Protein AF-A0AA35R1M0-F1 (afdb_monomer)

Sequence (271 aa):
MRGHLAIAHTRYSTTGSNRRQNAQPLLAYGPRGAIALGHNGNVINALPLREYCREQYNSVFTGTSDSEVIAELFAKTPGDNWFEVSDQVMSMLSGAYSLIMMTKHELIAVRDPLGVRPLCLGRLDGGWVFASESAALDNLGAEFERELEPGEVIVVNREGIENWVWPKASVSHKMCIFEQIYFARPDSILDGSLAYENRMRMGAIAYKENPVEADLVIGIPDSSTPHAAGYAAAANIPYSEGLVKNRYVGRTFIQPDQYMRELASGLSSMR

Secondary structure (DSSP, 8-state):
---S----------SS-S-GGG-SSEEEEETTEEEEEEEEEEETTHHHHHHHHHHHH-----S--HHHHHHHHHHHS--SSHHHHHHHHHHH--EEEEEEEE-SS-EEEEE-TT--S--EEEEETTEEEEESSHHHHHHHTPEEEEEPPTTEEEEE-SS-EEEEE-TT--SS----HHIIIIIS-TT-EETTEEHHHHHHHHHHHHHHHS----S-EE--TTTTHHHHHHHHHHHT--EE------TT---GGG-SSHHHHHHHH------

InterPro domains:
  IPR017932 Glutamine amidotransferase type 2 domain [PS51278] (1-159)
  IPR029055 Nucleophile aminohydrolases, N-terminal [G3DSA:3.60.20.10] (1-224)
  IPR029055 Nucleophile aminohydrolases, N-terminal [SSF56235] (2-192)
  IPR029057 Phosphoribosyltransferase-like [SSF53271] (176-265)

pLDDT: mean 90.26, std 14.14, range [34.72, 98.81]

Solvent-accessible surface area (backbone atoms only — not comparable to full-atom values): 15577 Å² total; per-residue (Å²): 140,90,76,97,75,88,86,78,53,86,87,76,86,82,70,53,74,98,47,76,80,68,54,49,54,42,78,28,69,31,91,89,42,58,35,38,35,27,74,49,70,52,50,77,50,32,68,66,49,42,53,48,38,32,73,77,65,67,52,84,81,89,65,73,44,45,63,59,42,52,35,47,44,70,26,54,53,74,66,94,49,73,64,53,28,44,54,57,49,57,75,70,62,45,68,34,29,22,37,43,35,33,48,96,69,38,42,37,39,40,32,24,38,40,26,31,40,60,41,28,40,26,40,44,98,92,43,82,44,75,36,64,40,47,46,60,32,56,76,72,70,23,48,79,73,47,71,62,52,36,18,23,37,37,44,36,45,92,92,46,77,50,76,49,63,45,92,84,30,44,91,64,73,48,56,47,62,57,42,52,70,58,72,47,60,51,80,16,58,52,94,94,35,48,24,36,58,53,27,18,51,52,17,26,47,51,31,75,79,55,72,76,94,63,86,65,34,60,28,60,61,76,73,36,39,43,23,30,51,19,21,14,65,65,64,75,30,54,67,48,85,78,50,82,70,73,86,83,65,70,81,60,90,77,49,95,45,70,69,59,39,53,61,72,67,51,82,79,72,86,126

Mean predicted aligned error: 6.6 Å

Organism: Geodia barretti (NCBI:txid519541)

Nearest PDB structures (foldseek):
  6lbp-assembly1_A  TM=9.223E-01  e=5.012E-27  Arabidopsis thaliana
  1ao0-assembly1_A  TM=9.041E-01  e=6.736E-27  Bacillus subtilis
  1gph-assembly1_1  TM=8.999E-01  e=1.081E-26  Bacillus subtilis
  1ecb-assembly2_D  TM=8.967E-01  e=1.386E-22  Escherichia coli
  1ecb-assembly1_A  TM=8.647E-01  e=1.466E-23  Escherichia coli

Radius of gyration: 21.93 Å; Cα contacts (8 Å, |Δi|>4): 487; chains: 1; bounding box: 59×40×62 Å

Structure (mmCIF, N/CA/C/O backbone):
data_AF-A0AA35R1M0-F1
#
_entry.id   AF-A0AA35R1M0-F1
#
loop_
_atom_site.group_PDB
_atom_site.id
_atom_site.type_symbol
_atom_site.label_atom_id
_atom_site.label_alt_id
_atom_site.label_comp_id
_atom_site.label_asym_id
_atom_site.label_entity_id
_atom_site.label_seq_id
_atom_site.pdbx_PDB_ins_code
_atom_site.Cartn_x
_atom_site.Cartn_y
_atom_site.Cartn_z
_atom_site.occupancy
_atom_site.B_iso_or_equiv
_atom_site.auth_seq_id
_atom_site.auth_comp_id
_atom_site.auth_asym_id
_atom_site.auth_atom_id
_atom_site.pdbx_PDB_model_num
ATOM 1 N N . MET A 1 1 ? -10.115 -21.630 10.013 1.00 48.00 1 MET A N 1
ATOM 2 C CA . MET A 1 1 ? -10.760 -20.422 10.579 1.00 48.00 1 MET A CA 1
ATOM 3 C C . MET A 1 1 ? -12.241 -20.473 10.228 1.00 48.00 1 MET A C 1
ATOM 5 O O . MET A 1 1 ? -12.551 -20.938 9.141 1.00 48.00 1 MET A O 1
ATOM 9 N N . ARG A 1 2 ? -13.147 -20.075 11.128 1.00 76.00 2 ARG A N 1
ATOM 10 C CA . ARG A 1 2 ? -14.575 -19.884 10.820 1.00 76.00 2 ARG A CA 1
ATOM 11 C C . ARG A 1 2 ? -14.899 -18.416 11.087 1.00 76.00 2 ARG A C 1
ATOM 13 O O . ARG A 1 2 ? -14.597 -17.940 12.176 1.00 76.00 2 ARG A O 1
ATOM 20 N N . GLY A 1 3 ? -15.453 -17.713 10.107 1.00 84.00 3 GLY A N 1
ATOM 21 C CA . GLY A 1 3 ? -15.775 -16.289 10.199 1.00 84.00 3 GLY A CA 1
ATOM 22 C C . GLY A 1 3 ? -16.074 -15.702 8.821 1.00 84.00 3 GLY A C 1
ATOM 23 O O . GLY A 1 3 ? -15.686 -16.290 7.816 1.00 84.00 3 GLY A O 1
ATOM 24 N N . HIS A 1 4 ? -16.769 -14.565 8.793 1.00 88.94 4 HIS A N 1
ATOM 25 C CA . HIS A 1 4 ? -17.116 -13.827 7.566 1.00 88.94 4 HIS A CA 1
ATOM 26 C C . HIS A 1 4 ? -16.221 -12.594 7.340 1.00 88.94 4 HIS A C 1
ATOM 28 O O . HIS A 1 4 ? -16.432 -11.846 6.397 1.00 88.94 4 HIS A O 1
ATOM 34 N N . LEU A 1 5 ? -15.246 -12.373 8.229 1.00 94.19 5 LEU A N 1
ATOM 35 C CA . LEU A 1 5 ? -14.303 -11.256 8.225 1.00 94.19 5 LEU A CA 1
ATOM 36 C C . LEU A 1 5 ? -12.909 -11.812 8.515 1.00 94.19 5 LEU A C 1
ATOM 38 O O . LEU A 1 5 ? -12.747 -12.634 9.424 1.00 94.19 5 LEU A O 1
ATOM 42 N N . ALA A 1 6 ? -11.915 -11.371 7.754 1.00 95.38 6 ALA A N 1
ATOM 43 C CA . ALA A 1 6 ? -10.520 -11.712 7.978 1.00 95.38 6 ALA A CA 1
ATOM 44 C C . ALA A 1 6 ? -9.615 -10.612 7.422 1.00 95.38 6 ALA A C 1
ATOM 46 O O . ALA A 1 6 ? -9.924 -10.005 6.400 1.00 95.38 6 ALA A O 1
ATOM 47 N N . ILE A 1 7 ? -8.476 -10.407 8.079 1.00 97.12 7 ILE A N 1
ATOM 48 C CA . ILE A 1 7 ? -7.388 -9.569 7.578 1.00 97.12 7 ILE A CA 1
ATOM 49 C C . ILE A 1 7 ? -6.081 -10.350 7.703 1.00 97.12 7 ILE A C 1
ATOM 51 O O . ILE A 1 7 ? -5.921 -11.185 8.598 1.00 97.12 7 ILE A O 1
ATOM 55 N N . ALA A 1 8 ? -5.140 -10.086 6.807 1.00 95.75 8 ALA A N 1
ATOM 56 C CA . ALA A 1 8 ? -3.831 -10.719 6.797 1.00 95.75 8 ALA A CA 1
ATOM 57 C C . ALA A 1 8 ? -2.765 -9.693 6.414 1.00 95.75 8 ALA A C 1
ATOM 59 O O . ALA A 1 8 ? -3.059 -8.685 5.776 1.00 95.75 8 ALA A O 1
ATOM 60 N N . HIS A 1 9 ? -1.521 -9.953 6.807 1.00 95.94 9 HIS A N 1
ATOM 61 C CA . HIS A 1 9 ? -0.411 -9.064 6.503 1.00 95.94 9 HIS A CA 1
ATOM 62 C C . HIS A 1 9 ? 0.870 -9.853 6.226 1.00 95.94 9 HIS A C 1
ATOM 64 O O . HIS A 1 9 ? 1.267 -10.729 6.996 1.00 95.94 9 HIS A O 1
ATOM 70 N N . THR A 1 10 ? 1.564 -9.493 5.150 1.00 92.38 10 THR A N 1
ATOM 71 C CA . THR A 1 10 ? 2.896 -10.003 4.812 1.00 92.38 10 THR A CA 1
ATOM 72 C C . THR A 1 10 ? 3.944 -8.937 5.111 1.00 92.38 10 THR A C 1
ATOM 74 O O . THR A 1 10 ? 3.946 -7.872 4.501 1.00 92.38 10 THR A O 1
ATOM 77 N N . ARG A 1 11 ? 4.856 -9.207 6.054 1.00 85.50 11 ARG A N 1
ATOM 78 C CA . ARG A 1 11 ? 5.832 -8.209 6.517 1.00 85.50 11 ARG A CA 1
ATOM 79 C C . ARG A 1 11 ? 7.141 -8.259 5.732 1.00 85.50 11 ARG A C 1
ATOM 81 O O . ARG A 1 11 ? 7.849 -9.264 5.765 1.00 85.50 11 ARG A O 1
ATOM 88 N N . TYR A 1 12 ? 7.526 -7.117 5.168 1.00 80.12 12 TYR A N 1
ATOM 89 C CA . TYR A 1 12 ? 8.919 -6.808 4.853 1.00 80.12 12 TYR A CA 1
ATOM 90 C C . TYR A 1 12 ? 9.546 -6.080 6.052 1.00 80.12 12 TYR A C 1
ATOM 92 O O . TYR A 1 12 ? 8.971 -5.128 6.573 1.00 80.12 12 TYR A O 1
ATOM 100 N N . SER A 1 13 ? 10.695 -6.543 6.550 1.00 68.50 13 SER A N 1
ATOM 101 C CA . SER A 1 13 ? 11.334 -5.929 7.724 1.00 68.50 13 SER A CA 1
ATOM 102 C C . SER A 1 13 ? 12.052 -4.641 7.311 1.00 68.50 13 SER A C 1
ATOM 104 O O . SER A 1 13 ? 13.219 -4.691 6.940 1.00 68.50 13 SER A O 1
ATOM 106 N N . THR A 1 14 ? 11.350 -3.508 7.344 1.00 60.78 14 THR A N 1
ATOM 107 C CA . THR A 1 14 ? 11.894 -2.166 7.067 1.00 60.78 14 THR A CA 1
ATOM 108 C C . THR A 1 14 ? 12.449 -1.525 8.341 1.00 60.78 14 THR A C 1
ATOM 110 O O . THR A 1 14 ? 13.650 -1.293 8.450 1.00 60.78 14 THR A O 1
ATOM 113 N N . THR A 1 15 ? 11.578 -1.337 9.337 1.00 53.16 15 THR A N 1
ATOM 114 C CA . THR A 1 15 ? 11.844 -0.634 10.599 1.00 53.16 15 THR A CA 1
ATOM 115 C C . THR A 1 15 ? 11.480 -1.525 11.795 1.00 53.16 15 THR A C 1
ATOM 117 O O . THR A 1 15 ? 10.525 -2.310 11.759 1.00 53.16 15 THR A O 1
ATOM 120 N N . GLY A 1 16 ? 12.261 -1.421 12.874 1.00 53.72 16 GLY A N 1
ATOM 121 C CA . GLY A 1 16 ? 12.133 -2.270 14.058 1.00 53.72 16 GLY A CA 1
ATOM 122 C C . GLY A 1 16 ? 12.802 -3.638 13.899 1.00 53.72 16 GLY A C 1
ATOM 123 O O . GLY A 1 16 ? 13.081 -4.118 12.801 1.00 53.72 16 GLY A O 1
ATOM 124 N N . SER A 1 17 ? 13.087 -4.286 15.027 1.00 55.59 17 S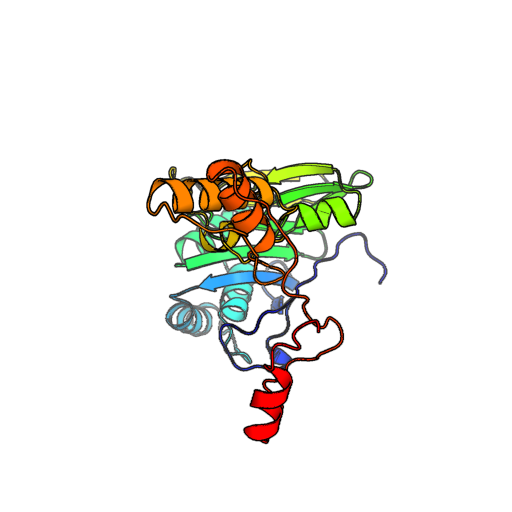ER A N 1
ATOM 125 C CA . SER A 1 17 ? 13.789 -5.574 15.031 1.00 55.59 17 SER A CA 1
ATOM 126 C C . SER A 1 17 ? 13.018 -6.669 14.267 1.00 55.59 17 SER A C 1
ATOM 128 O O . SER A 1 17 ? 11.781 -6.679 14.207 1.00 55.59 17 SER A O 1
ATOM 130 N N . ASN A 1 18 ? 13.737 -7.623 13.669 1.00 63.81 18 ASN A N 1
ATOM 131 C CA . ASN A 1 18 ? 13.133 -8.793 13.024 1.00 63.81 18 ASN A CA 1
ATOM 132 C C . ASN A 1 18 ? 12.673 -9.814 14.080 1.00 63.81 18 ASN A C 1
ATOM 134 O O . ASN A 1 18 ? 13.238 -10.897 14.219 1.00 63.81 18 ASN A O 1
ATOM 138 N N . ARG A 1 19 ? 11.688 -9.426 14.893 1.00 69.38 19 ARG A N 1
ATOM 139 C CA . ARG A 1 19 ? 11.122 -10.255 15.955 1.00 69.38 19 ARG A CA 1
ATOM 140 C C . ARG A 1 19 ? 9.668 -10.594 15.663 1.00 69.38 19 ARG A C 1
ATOM 142 O O . ARG A 1 19 ? 8.951 -9.802 15.053 1.00 69.38 19 ARG A O 1
ATOM 149 N N . ARG A 1 20 ? 9.223 -11.749 16.167 1.00 71.38 20 ARG A N 1
ATOM 150 C CA . ARG A 1 20 ? 7.829 -12.212 16.051 1.00 71.38 20 ARG A CA 1
ATOM 151 C C . ARG A 1 20 ? 6.822 -11.218 16.630 1.00 71.38 20 ARG A C 1
ATOM 153 O O . ARG A 1 20 ? 5.722 -11.145 16.108 1.00 71.38 20 ARG A O 1
ATOM 160 N N . GLN A 1 21 ? 7.201 -10.434 17.645 1.00 73.12 21 GLN A N 1
ATOM 161 C CA . GLN A 1 21 ? 6.308 -9.426 18.232 1.00 73.12 21 GLN A CA 1
ATOM 162 C C . GLN A 1 21 ? 5.917 -8.310 17.251 1.00 73.12 21 GLN A C 1
ATOM 164 O O . GLN A 1 21 ? 4.910 -7.653 17.459 1.00 73.12 21 GLN A O 1
ATOM 169 N N . ASN A 1 22 ? 6.685 -8.113 16.175 1.00 76.56 22 ASN A N 1
ATOM 170 C CA . ASN A 1 22 ? 6.382 -7.119 15.144 1.00 76.56 22 ASN A CA 1
ATOM 171 C C . ASN A 1 22 ? 5.598 -7.724 13.962 1.00 76.56 22 ASN A C 1
ATOM 173 O O . ASN A 1 22 ? 5.445 -7.070 12.930 1.00 76.56 22 ASN A O 1
ATOM 177 N N . ALA A 1 23 ? 5.173 -8.990 14.054 1.00 86.50 23 ALA A N 1
ATOM 178 C CA . ALA A 1 23 ? 4.290 -9.588 13.062 1.00 86.50 23 ALA A CA 1
ATOM 179 C C . ALA A 1 23 ? 2.881 -9.002 13.210 1.00 86.50 23 ALA A C 1
ATOM 181 O O . ALA A 1 23 ? 2.357 -8.893 14.313 1.00 86.50 23 ALA A O 1
ATOM 182 N N . GLN A 1 24 ? 2.295 -8.635 12.078 1.00 92.56 24 GLN A N 1
ATOM 183 C CA . GLN A 1 24 ? 0.946 -8.094 11.975 1.00 92.56 24 GLN A CA 1
ATOM 184 C C . GLN A 1 24 ? 0.002 -9.170 11.410 1.00 92.56 24 GLN A C 1
ATOM 186 O O . GLN A 1 24 ? 0.490 -10.082 10.730 1.00 92.56 24 GLN A O 1
ATOM 191 N N . PRO A 1 25 ? -1.322 -9.080 11.636 1.00 95.44 25 PRO A N 1
ATOM 192 C CA . PRO A 1 25 ? -2.048 -7.962 12.254 1.00 95.44 25 PRO A CA 1
ATOM 193 C C . PRO A 1 25 ? -1.776 -7.766 13.752 1.00 95.44 25 PRO A C 1
ATOM 195 O O . PRO A 1 25 ? -1.635 -8.740 14.488 1.00 95.44 25 PRO A O 1
ATOM 198 N N . LEU A 1 26 ? -1.707 -6.512 14.200 1.00 93.81 26 LEU A N 1
ATOM 199 C CA . LEU A 1 26 ? -1.591 -6.162 15.619 1.00 93.81 26 LEU A CA 1
ATOM 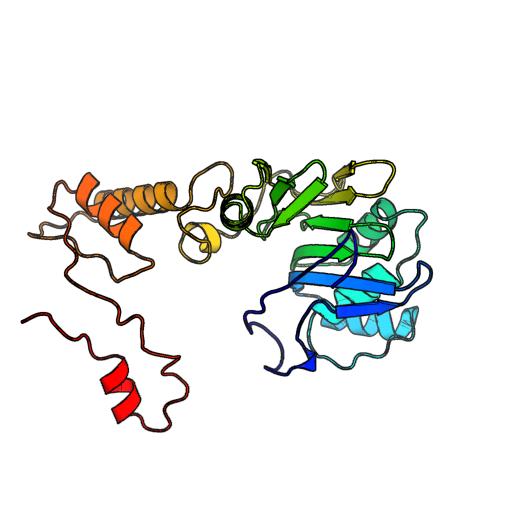200 C C . LEU A 1 26 ? -2.974 -6.059 16.250 1.00 93.81 26 LEU A C 1
ATOM 202 O O . LEU A 1 26 ? -3.892 -5.532 15.629 1.00 93.81 26 LEU A O 1
ATOM 206 N N . LEU A 1 27 ? -3.109 -6.540 17.484 1.00 94.25 27 LEU A N 1
ATOM 207 C CA . LEU A 1 27 ? -4.323 -6.374 18.277 1.00 94.25 27 LEU A CA 1
ATOM 208 C C . LEU A 1 27 ? -4.169 -5.190 19.227 1.00 94.25 27 LEU A C 1
ATOM 210 O O . LEU A 1 27 ? -3.188 -5.126 19.966 1.00 94.25 27 LEU A O 1
ATOM 214 N N . ALA A 1 28 ? -5.164 -4.310 19.242 1.00 94.88 28 ALA A N 1
ATOM 215 C CA . ALA A 1 28 ? -5.286 -3.219 20.201 1.00 94.88 28 ALA A CA 1
ATOM 216 C C . ALA A 1 28 ? -6.709 -3.176 20.772 1.00 94.88 28 ALA A C 1
ATOM 218 O O . ALA A 1 28 ? -7.657 -3.676 20.161 1.00 94.88 28 ALA A O 1
ATOM 219 N N . TYR A 1 29 ? -6.853 -2.603 21.965 1.00 95.50 29 TYR A N 1
ATOM 220 C CA . TYR A 1 29 ? -8.119 -2.553 22.694 1.00 95.50 29 TYR A CA 1
ATOM 221 C C . TYR A 1 29 ? -8.441 -1.119 23.088 1.00 95.50 29 TYR A C 1
ATOM 223 O O . TYR A 1 29 ? -7.587 -0.401 23.613 1.00 95.50 29 TYR A O 1
ATOM 231 N N . GLY A 1 30 ? -9.697 -0.731 22.909 1.00 92.56 30 GLY A N 1
ATOM 232 C CA . GLY A 1 30 ? -10.188 0.549 23.390 1.00 92.56 30 GLY A CA 1
ATOM 233 C C . GLY A 1 30 ? -11.701 0.564 23.582 1.00 92.56 30 GLY A C 1
ATOM 234 O O . GLY A 1 30 ? -12.317 -0.502 23.680 1.00 92.56 30 GLY A O 1
ATOM 235 N N . PRO A 1 31 ? -12.320 1.753 23.668 1.00 90.38 31 PRO A N 1
ATOM 236 C CA . PRO A 1 31 ? -13.728 1.896 24.046 1.00 90.38 31 PRO A CA 1
ATOM 237 C C . PRO A 1 31 ? -14.710 1.161 23.124 1.00 90.38 31 PRO A C 1
ATOM 239 O O . PRO A 1 31 ? -15.767 0.726 23.572 1.00 90.38 31 PRO A O 1
ATOM 242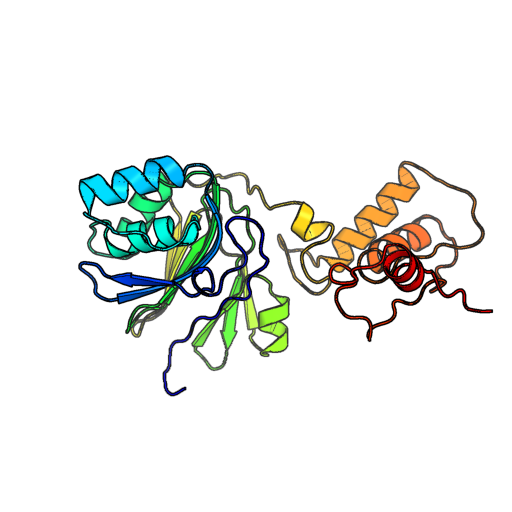 N N . ARG A 1 32 ? -14.346 0.971 21.848 1.00 89.69 32 ARG A N 1
ATOM 243 C CA . ARG A 1 32 ? -15.150 0.257 20.836 1.00 89.69 32 ARG A CA 1
ATOM 244 C C . ARG A 1 32 ? -14.905 -1.258 20.807 1.00 89.69 32 ARG A C 1
ATOM 246 O O . ARG A 1 32 ? -15.429 -1.960 19.947 1.00 89.69 32 ARG A O 1
ATOM 253 N N . GLY A 1 33 ? -14.103 -1.772 21.737 1.00 93.44 33 GLY A N 1
ATOM 254 C CA . GLY A 1 33 ? -13.676 -3.165 21.781 1.00 93.44 33 GLY A CA 1
ATOM 255 C C . GLY A 1 33 ? -12.304 -3.386 21.146 1.00 93.44 33 GLY A C 1
ATOM 256 O O . GLY A 1 33 ? -11.459 -2.491 21.107 1.00 93.44 33 GLY A O 1
ATOM 257 N N . ALA A 1 34 ? -12.064 -4.622 20.710 1.00 95.62 34 ALA A N 1
ATOM 258 C CA . ALA A 1 34 ? -10.802 -5.022 20.100 1.00 95.62 34 ALA A CA 1
ATOM 259 C C . ALA A 1 34 ? -10.782 -4.695 18.603 1.00 95.62 34 ALA A C 1
ATOM 261 O O . ALA A 1 34 ? -11.750 -4.986 17.892 1.00 95.62 34 ALA A O 1
ATOM 262 N N . ILE A 1 35 ? -9.647 -4.185 18.131 1.00 97.00 35 ILE A N 1
ATOM 263 C CA . ILE A 1 35 ? -9.336 -4.066 16.708 1.00 97.00 35 ILE A CA 1
ATOM 264 C C . ILE A 1 35 ? -8.119 -4.917 16.362 1.00 97.00 35 ILE A C 1
ATOM 266 O O . ILE A 1 35 ? -7.180 -5.021 17.151 1.00 97.00 35 ILE A O 1
ATOM 270 N N . ALA A 1 36 ? -8.132 -5.510 15.173 1.00 97.56 36 ALA A N 1
ATOM 271 C CA . ALA A 1 36 ? -6.937 -6.038 14.531 1.00 97.56 36 ALA A CA 1
ATOM 272 C C . ALA A 1 36 ? -6.530 -5.091 13.400 1.00 97.56 36 ALA A C 1
ATOM 274 O O . ALA A 1 36 ? -7.401 -4.669 12.646 1.00 97.56 36 ALA A O 1
ATOM 275 N N . LEU A 1 37 ? -5.241 -4.772 13.266 1.00 97.75 37 LEU A N 1
ATOM 276 C CA . LEU A 1 37 ? -4.731 -3.794 12.301 1.00 97.75 37 LEU A CA 1
ATOM 277 C C . LEU A 1 37 ? -3.542 -4.345 11.508 1.00 97.75 37 LEU A C 1
ATOM 279 O O . LEU A 1 37 ? -2.558 -4.809 12.085 1.00 97.75 37 LEU A O 1
ATOM 283 N N . GLY A 1 38 ? -3.630 -4.262 10.183 1.00 97.50 38 GLY A N 1
ATOM 284 C CA . GLY A 1 38 ? -2.528 -4.412 9.238 1.00 97.50 38 GLY A CA 1
ATOM 285 C C . GLY A 1 38 ? -2.150 -3.060 8.629 1.00 97.50 38 GLY A C 1
ATOM 286 O O . GLY A 1 38 ? -3.023 -2.276 8.269 1.00 97.50 38 GLY A O 1
ATOM 287 N N . HIS A 1 39 ? -0.853 -2.797 8.509 1.00 96.81 39 HIS A N 1
ATOM 288 C CA . HIS A 1 39 ? -0.278 -1.530 8.077 1.00 96.81 39 HIS A CA 1
ATOM 289 C C . HIS A 1 39 ? 0.853 -1.761 7.076 1.00 96.81 39 HIS A C 1
ATOM 291 O O . HIS A 1 39 ? 1.866 -2.386 7.393 1.00 96.81 39 HIS A O 1
ATOM 297 N N . ASN A 1 40 ? 0.698 -1.177 5.890 1.00 96.62 40 ASN A N 1
ATOM 298 C CA . ASN A 1 40 ? 1.761 -1.002 4.912 1.00 96.62 40 ASN A CA 1
ATOM 299 C C . ASN A 1 40 ? 2.152 0.477 4.869 1.00 96.62 40 ASN A C 1
ATOM 301 O O . ASN A 1 40 ? 1.344 1.312 4.469 1.00 96.62 40 ASN A O 1
ATOM 305 N N . GLY A 1 41 ? 3.376 0.809 5.276 1.00 95.12 41 GLY A N 1
ATOM 306 C CA . GLY A 1 41 ? 3.813 2.197 5.309 1.00 95.12 41 GLY A CA 1
ATOM 307 C C . GLY A 1 41 ? 4.923 2.478 6.309 1.00 95.12 41 GLY A C 1
ATOM 308 O O . GLY A 1 41 ? 5.612 1.568 6.773 1.00 95.12 41 GLY A O 1
ATOM 309 N N . ASN A 1 42 ? 5.115 3.766 6.582 1.00 94.94 42 ASN A N 1
ATOM 310 C CA . ASN A 1 42 ? 5.983 4.264 7.637 1.00 94.94 42 ASN A CA 1
ATOM 311 C C . ASN A 1 42 ? 5.470 5.617 8.153 1.00 94.94 42 ASN A C 1
ATOM 313 O O . ASN A 1 42 ? 5.402 6.590 7.392 1.00 94.94 42 ASN A O 1
ATOM 317 N N . VAL A 1 43 ? 5.205 5.702 9.457 1.00 94.44 43 VAL A N 1
ATOM 318 C CA . VAL A 1 43 ? 4.818 6.949 10.138 1.00 94.44 43 VAL A CA 1
ATOM 319 C C . VAL A 1 43 ? 6.052 7.600 10.759 1.00 94.44 43 VAL A C 1
ATOM 321 O O . VAL A 1 43 ? 6.679 7.064 11.673 1.00 94.44 43 VAL A O 1
ATOM 324 N N . ILE A 1 44 ? 6.416 8.779 10.258 1.00 95.44 44 ILE A N 1
ATOM 325 C CA . ILE A 1 44 ? 7.670 9.459 10.610 1.00 95.44 44 ILE A CA 1
ATOM 326 C C . ILE A 1 44 ? 7.630 10.109 11.997 1.00 95.44 44 ILE A C 1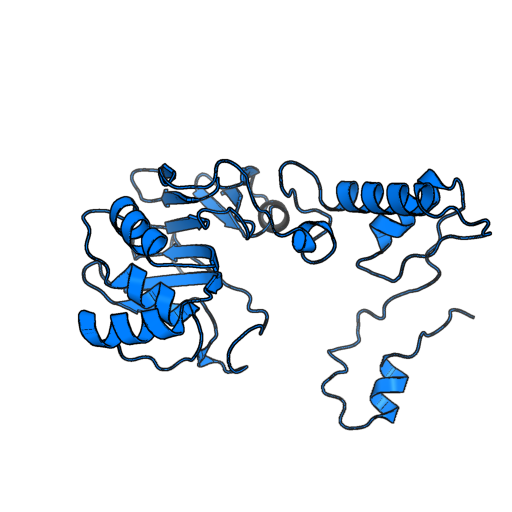
ATOM 328 O O . ILE A 1 44 ? 8.669 10.255 12.634 1.00 95.44 44 ILE A O 1
ATOM 332 N N . ASN A 1 45 ? 6.444 10.457 12.499 1.00 96.81 45 ASN A N 1
ATOM 333 C CA . ASN A 1 45 ? 6.249 11.022 13.835 1.00 96.81 45 ASN A CA 1
ATOM 334 C C . ASN A 1 45 ? 5.765 9.978 14.862 1.00 96.81 45 ASN A C 1
ATOM 336 O O . ASN A 1 45 ? 5.171 10.335 15.876 1.00 96.81 45 ASN A O 1
ATOM 340 N N . ALA A 1 46 ? 6.048 8.689 14.647 1.00 95.44 46 ALA A N 1
ATOM 341 C CA . ALA A 1 46 ? 5.609 7.623 15.550 1.00 95.44 46 ALA A CA 1
ATOM 342 C C . ALA A 1 46 ? 6.171 7.751 16.980 1.00 95.44 46 ALA A C 1
ATOM 344 O O . ALA A 1 46 ? 5.480 7.413 17.935 1.00 95.44 46 ALA A O 1
ATOM 345 N N . LEU A 1 47 ? 7.403 8.249 17.151 1.00 94.25 47 LEU A N 1
ATOM 346 C CA . LEU A 1 47 ? 8.015 8.430 18.476 1.00 94.25 47 LEU A CA 1
ATOM 347 C C . LEU A 1 47 ? 7.254 9.434 19.361 1.00 94.25 47 LEU A C 1
ATOM 349 O O . LEU A 1 47 ? 6.829 9.033 20.442 1.00 94.25 47 LEU A O 1
ATOM 353 N N . PRO A 1 48 ? 7.023 10.695 18.946 1.00 97.19 48 PRO A N 1
ATOM 354 C CA . PRO A 1 48 ? 6.231 11.618 19.760 1.00 97.19 48 PRO A CA 1
ATOM 355 C C . PRO A 1 48 ? 4.783 11.140 19.958 1.00 97.19 48 PRO A C 1
ATOM 357 O O . PRO A 1 48 ? 4.238 11.298 21.046 1.00 97.19 48 PRO A O 1
ATOM 360 N N . LEU A 1 49 ? 4.174 10.481 18.964 1.00 97.69 49 LEU A N 1
ATOM 361 C CA . LEU A 1 49 ? 2.828 9.909 19.109 1.00 97.69 49 LEU A CA 1
ATOM 362 C C . LEU A 1 49 ? 2.770 8.751 20.116 1.00 97.69 49 LEU A C 1
ATOM 364 O O . LEU A 1 49 ? 1.754 8.553 20.782 1.00 97.69 49 LEU A O 1
ATOM 368 N N . ARG A 1 50 ? 3.862 7.997 20.271 1.00 96.69 50 ARG A N 1
ATOM 369 C CA . ARG A 1 50 ? 3.981 6.958 21.298 1.00 96.69 50 ARG A CA 1
ATOM 370 C C . ARG A 1 50 ? 3.936 7.555 22.702 1.00 96.69 50 ARG A C 1
ATOM 372 O O . ARG A 1 50 ? 3.254 7.000 23.561 1.00 96.69 50 ARG A O 1
ATOM 379 N N . GLU A 1 51 ? 4.635 8.666 22.932 1.00 96.81 51 GLU A N 1
ATOM 380 C CA . GLU A 1 51 ? 4.580 9.375 24.218 1.00 96.81 51 GLU A CA 1
ATOM 381 C C . GLU A 1 51 ? 3.188 9.973 24.456 1.00 96.81 51 GLU A C 1
ATOM 383 O O . GLU A 1 51 ? 2.619 9.763 25.524 1.00 96.81 51 GLU A O 1
ATOM 388 N N . TYR A 1 52 ? 2.567 10.567 23.430 1.00 97.44 52 TYR A N 1
ATOM 389 C CA . TYR A 1 52 ? 1.169 11.012 23.499 1.00 97.44 52 TYR A CA 1
ATOM 390 C C . TYR A 1 52 ? 0.221 9.882 23.940 1.00 97.44 52 TYR A C 1
ATOM 392 O O . TYR A 1 52 ? -0.581 10.067 24.851 1.00 97.44 52 TYR A O 1
ATOM 400 N N . CYS A 1 53 ? 0.344 8.681 23.364 1.00 97.12 53 CYS A N 1
ATOM 401 C CA . CYS A 1 53 ? -0.483 7.536 23.759 1.00 97.12 53 CYS A CA 1
ATOM 402 C C . CYS A 1 53 ? -0.226 7.084 25.208 1.00 97.12 53 CYS A C 1
ATOM 404 O O . CYS A 1 53 ? -1.151 6.647 25.894 1.00 97.12 53 CYS A O 1
ATOM 406 N N . ARG A 1 54 ? 1.017 7.175 25.700 1.00 96.62 54 ARG A N 1
ATOM 407 C CA . ARG A 1 54 ? 1.332 6.877 27.108 1.00 96.62 54 ARG A CA 1
ATOM 408 C C . ARG A 1 54 ? 0.660 7.870 28.044 1.00 96.62 54 ARG A C 1
ATOM 410 O O . ARG A 1 54 ? 0.065 7.454 29.029 1.00 96.62 54 ARG A O 1
ATOM 417 N N . GLU A 1 55 ? 0.730 9.155 27.724 1.00 97.00 55 GLU A N 1
ATOM 418 C CA . GLU A 1 55 ? 0.190 10.222 28.566 1.00 97.00 55 GLU A CA 1
ATOM 419 C C . GLU A 1 55 ? -1.341 10.265 28.540 1.00 97.00 55 GLU A C 1
ATOM 421 O O . GLU A 1 55 ? -1.971 10.350 29.591 1.00 97.00 55 GLU A O 1
ATOM 426 N N . GLN A 1 56 ? -1.950 10.176 27.355 1.00 96.56 56 GLN A N 1
ATOM 427 C CA . GLN A 1 56 ? -3.398 10.332 27.193 1.00 96.56 56 GLN A CA 1
ATOM 428 C C . GLN A 1 56 ? -4.178 9.046 27.450 1.00 96.56 56 GLN A C 1
ATOM 430 O O . GLN A 1 56 ? -5.303 9.089 27.946 1.00 96.56 56 GLN A O 1
ATOM 435 N N . TYR A 1 57 ? -3.601 7.895 27.108 1.00 95.38 57 TYR A N 1
ATOM 436 C CA . TYR A 1 57 ? -4.322 6.624 27.103 1.00 95.38 57 TYR A CA 1
ATOM 437 C C . TYR A 1 57 ? -3.724 5.560 28.023 1.00 95.38 57 TYR A C 1
ATOM 439 O O . TYR A 1 57 ? -4.199 4.415 28.023 1.00 95.38 57 TYR A O 1
ATOM 447 N N . ASN A 1 58 ? -2.679 5.919 28.779 1.00 94.50 58 ASN A N 1
ATOM 448 C CA . ASN A 1 58 ? -1.910 5.006 29.622 1.00 94.50 58 ASN A CA 1
ATOM 449 C C . ASN A 1 58 ? -1.464 3.745 28.852 1.00 94.50 58 ASN A C 1
ATOM 451 O O . ASN A 1 58 ? -1.505 2.627 29.370 1.00 94.50 58 ASN A O 1
ATOM 455 N N . SER A 1 59 ? -1.122 3.909 27.567 1.00 94.25 59 SER A N 1
ATOM 456 C CA . SER A 1 59 ? -0.784 2.793 26.681 1.00 94.25 59 SER A CA 1
ATOM 457 C C . SER A 1 59 ? 0.597 2.224 26.992 1.00 94.25 59 SER A C 1
ATOM 459 O O . SER A 1 59 ? 1.579 2.953 27.145 1.00 94.25 59 SER A O 1
ATOM 461 N N . VAL A 1 60 ? 0.685 0.895 27.041 1.00 91.00 60 VAL A N 1
ATOM 462 C CA . VAL A 1 60 ? 1.936 0.163 27.253 1.00 91.00 60 VAL A CA 1
ATOM 463 C C . VAL A 1 60 ? 2.324 -0.513 25.951 1.00 91.00 60 VAL A C 1
ATOM 465 O O . VAL A 1 60 ? 1.577 -1.321 25.414 1.00 91.00 60 VAL A O 1
ATOM 468 N N . PHE A 1 61 ? 3.521 -0.200 25.470 1.00 89.50 61 PHE A N 1
ATOM 469 C CA . PHE A 1 61 ? 4.025 -0.698 24.200 1.00 89.50 61 PHE A CA 1
ATOM 470 C C . PHE A 1 61 ? 5.091 -1.767 24.421 1.00 89.50 61 PHE A C 1
ATOM 472 O O . PHE A 1 61 ? 6.032 -1.568 25.195 1.00 89.50 61 PHE A O 1
ATOM 479 N N . THR A 1 62 ? 4.979 -2.872 23.696 1.00 82.19 62 THR A N 1
ATOM 480 C CA . THR A 1 62 ? 5.907 -4.011 23.753 1.00 82.19 62 THR A CA 1
ATOM 481 C C . THR A 1 62 ? 6.832 -4.069 22.540 1.00 82.19 62 THR A C 1
ATOM 483 O O . THR A 1 62 ? 7.956 -4.574 22.633 1.00 82.19 62 THR A O 1
ATOM 486 N N . GLY A 1 63 ? 6.380 -3.535 21.405 1.00 77.50 63 GLY A N 1
ATOM 487 C CA . GLY A 1 63 ? 7.123 -3.462 20.160 1.00 77.50 63 GLY A CA 1
ATOM 488 C C . GLY A 1 63 ? 7.832 -2.125 19.973 1.00 77.50 63 GLY A C 1
ATOM 489 O O . GLY A 1 63 ? 7.788 -1.215 20.805 1.00 77.50 63 GLY A O 1
ATOM 490 N N . THR A 1 64 ? 8.518 -2.006 18.839 1.00 75.38 64 THR A N 1
ATOM 491 C CA . THR A 1 64 ? 9.156 -0.755 18.391 1.00 75.38 64 THR A CA 1
ATOM 492 C C . THR A 1 64 ? 8.621 -0.297 17.036 1.00 75.38 64 THR A C 1
ATOM 494 O O . THR A 1 64 ? 9.223 0.575 16.418 1.00 75.38 64 THR A O 1
ATOM 497 N N . SER A 1 65 ? 7.565 -0.933 16.519 1.00 82.19 65 SER A N 1
ATOM 498 C CA . SER A 1 65 ? 6.973 -0.541 15.241 1.00 82.19 65 SER A CA 1
ATOM 499 C C . SER A 1 65 ? 6.032 0.638 15.433 1.00 82.19 65 SER A C 1
ATOM 501 O O . SER A 1 65 ? 5.216 0.639 16.353 1.00 82.19 65 SER A O 1
ATOM 503 N N . ASP A 1 66 ? 6.077 1.568 14.494 1.00 91.00 66 ASP A N 1
ATOM 504 C CA . ASP A 1 66 ? 5.044 2.581 14.278 1.00 91.00 66 ASP A CA 1
ATOM 505 C C . ASP A 1 66 ? 3.624 1.998 14.209 1.00 91.00 66 ASP A C 1
ATOM 507 O O . ASP A 1 66 ? 2.679 2.595 14.704 1.00 91.00 66 ASP A O 1
ATOM 511 N N . SER A 1 67 ? 3.491 0.780 13.694 1.00 93.88 67 SER A N 1
ATOM 512 C CA . SER A 1 67 ? 2.224 0.059 13.554 1.00 93.88 67 SER A CA 1
ATOM 513 C C . SER A 1 67 ? 1.506 -0.155 14.898 1.00 93.88 67 SER A C 1
ATOM 515 O O . SER A 1 67 ? 0.281 -0.153 14.942 1.00 93.88 67 SER A O 1
ATOM 517 N N . GLU A 1 68 ? 2.251 -0.286 16.003 1.00 93.69 68 GLU A N 1
ATOM 518 C CA . GLU A 1 68 ? 1.685 -0.407 17.359 1.00 93.69 68 GLU A CA 1
ATOM 519 C C . GLU A 1 68 ? 1.117 0.938 17.828 1.00 93.69 68 GLU A C 1
ATOM 521 O O . GLU A 1 68 ? 0.061 0.985 18.446 1.00 93.69 68 GLU A O 1
ATOM 526 N N . VAL A 1 69 ? 1.780 2.042 17.466 1.00 95.88 69 VAL A N 1
ATOM 527 C CA . VAL A 1 69 ? 1.299 3.406 17.730 1.00 95.88 69 VAL A CA 1
ATOM 528 C C . VAL A 1 69 ? 0.027 3.684 16.936 1.00 95.88 69 VAL A C 1
ATOM 530 O O . VAL A 1 69 ? -0.939 4.179 17.503 1.00 95.88 69 VAL A O 1
ATOM 533 N N . ILE A 1 70 ? -0.012 3.310 15.654 1.00 97.25 70 ILE A N 1
ATOM 534 C CA . ILE A 1 70 ? -1.211 3.460 14.814 1.00 97.25 70 ILE A CA 1
ATOM 535 C C . ILE A 1 70 ? -2.378 2.648 15.395 1.00 97.25 70 ILE A C 1
ATOM 537 O O . ILE A 1 70 ? -3.480 3.175 15.524 1.00 97.25 70 ILE A O 1
ATOM 541 N N . ALA A 1 71 ? -2.141 1.390 15.785 1.00 96.62 71 ALA A N 1
ATOM 542 C CA . ALA A 1 71 ? -3.173 0.542 16.380 1.00 96.62 71 ALA A CA 1
ATOM 543 C C . ALA A 1 71 ? -3.715 1.117 17.699 1.00 96.62 71 ALA A C 1
ATOM 545 O O . ALA A 1 71 ? -4.926 1.131 17.901 1.00 96.62 71 ALA A O 1
ATOM 546 N N . GLU A 1 72 ? -2.849 1.640 18.570 1.00 97.38 72 GLU A N 1
ATOM 547 C CA . GLU A 1 72 ? -3.269 2.302 19.812 1.00 97.38 72 GLU A CA 1
ATOM 548 C C . GLU A 1 72 ? -4.089 3.573 19.553 1.00 97.38 72 GLU A C 1
ATOM 550 O O . GLU A 1 72 ? -5.132 3.756 20.181 1.00 97.38 72 GLU A O 1
ATOM 555 N N . LEU A 1 73 ? -3.672 4.414 18.599 1.00 98.00 73 LEU A N 1
ATOM 556 C CA . LEU A 1 73 ? -4.423 5.610 18.210 1.00 98.00 73 LEU A CA 1
ATOM 557 C C . LEU A 1 73 ? -5.828 5.237 17.716 1.00 98.00 73 LEU A C 1
ATOM 559 O O . LEU A 1 73 ? -6.815 5.687 18.288 1.00 98.00 73 LEU A O 1
ATOM 563 N N . PHE A 1 74 ? -5.944 4.343 16.731 1.00 98.12 74 PHE A N 1
ATOM 564 C CA . PHE A 1 74 ? -7.254 3.932 16.209 1.00 98.12 74 PHE A CA 1
ATOM 565 C C . PHE A 1 74 ? -8.132 3.226 17.246 1.00 98.12 74 PHE A C 1
ATOM 567 O O . PHE A 1 74 ? -9.351 3.384 17.222 1.00 98.12 74 PHE A O 1
ATOM 574 N N . ALA A 1 75 ? -7.546 2.457 18.166 1.00 97.50 75 ALA A N 1
ATOM 575 C CA . ALA A 1 75 ? -8.319 1.780 19.199 1.00 97.50 75 ALA A CA 1
ATOM 576 C C . ALA A 1 75 ? -8.904 2.760 20.226 1.00 97.50 75 ALA A C 1
ATOM 578 O O . ALA A 1 75 ? -9.999 2.519 20.737 1.00 97.50 75 ALA A O 1
ATOM 579 N N . LYS A 1 76 ? -8.175 3.835 20.559 1.00 97.56 76 LYS A N 1
ATOM 580 C CA . LYS A 1 76 ? -8.455 4.659 21.745 1.00 97.56 76 LYS A CA 1
ATOM 581 C C . LYS A 1 76 ? -8.886 6.092 21.463 1.00 97.56 76 LYS A C 1
ATOM 583 O O . LYS A 1 76 ? -9.450 6.717 22.362 1.00 97.56 76 LYS A O 1
ATOM 588 N N . THR A 1 77 ? -8.667 6.610 20.257 1.00 97.62 77 THR A N 1
ATOM 589 C CA . THR A 1 77 ? -9.168 7.929 19.866 1.00 97.62 77 THR A CA 1
ATOM 590 C C . THR A 1 77 ? -10.707 7.959 19.941 1.00 97.62 77 THR A C 1
ATOM 592 O O . THR A 1 77 ? -11.366 7.082 19.373 1.00 97.62 77 THR A O 1
ATOM 595 N N . PRO A 1 78 ? -11.303 8.933 20.658 1.00 94.75 78 PRO A N 1
ATOM 596 C CA . PRO A 1 78 ? -12.755 9.072 20.757 1.00 94.75 78 PRO A CA 1
ATOM 597 C C . PRO A 1 78 ? -13.426 9.392 19.418 1.00 94.75 78 PRO A C 1
ATOM 599 O O . PRO A 1 78 ? -12.824 9.987 18.531 1.00 94.75 78 PRO A O 1
ATOM 602 N N . GLY A 1 79 ? -14.704 9.053 19.304 1.00 94.56 79 GLY A N 1
ATOM 603 C CA . GLY A 1 79 ? -15.595 9.437 18.209 1.00 94.56 79 GLY A CA 1
ATOM 604 C C . GLY A 1 79 ? -16.870 8.600 18.264 1.00 94.56 79 GLY A C 1
ATOM 605 O O . GLY A 1 79 ? -16.927 7.625 19.021 1.00 94.56 79 GLY A O 1
ATOM 606 N N . ASP A 1 80 ? -17.834 8.888 17.400 1.00 94.56 80 ASP A N 1
ATOM 607 C CA . ASP A 1 80 ? -19.078 8.116 17.306 1.00 94.56 80 ASP A CA 1
ATOM 608 C C . ASP A 1 80 ? -18.988 7.020 16.236 1.00 94.56 80 ASP A C 1
ATOM 610 O O . ASP A 1 80 ? -19.484 5.911 16.426 1.00 94.56 80 ASP A O 1
ATOM 614 N N . ASN A 1 81 ? -18.201 7.237 15.178 1.00 95.88 81 ASN A N 1
ATOM 615 C CA . ASN A 1 81 ? -17.982 6.282 14.079 1.00 95.88 81 ASN A CA 1
ATOM 616 C C . ASN A 1 81 ? -16.507 6.244 13.614 1.00 95.88 81 ASN A C 1
ATOM 618 O O . ASN A 1 81 ? -15.668 7.017 14.085 1.00 95.88 81 ASN A O 1
ATOM 622 N N . TRP A 1 82 ? -16.174 5.328 12.697 1.00 97.56 82 TRP A N 1
ATOM 623 C CA . TRP A 1 82 ? -14.811 5.178 12.168 1.00 97.56 82 TRP A CA 1
ATOM 624 C C . TRP A 1 82 ? -14.353 6.336 11.282 1.00 97.56 82 TRP A C 1
ATOM 626 O O . TRP A 1 82 ? -13.145 6.524 11.144 1.00 97.56 82 TRP A O 1
ATOM 636 N N . PHE A 1 83 ? -15.267 7.136 10.733 1.00 98.00 83 PHE A N 1
ATOM 637 C CA . PHE A 1 83 ? -14.914 8.329 9.965 1.00 98.00 83 PHE A CA 1
ATOM 638 C C . PHE A 1 83 ? -14.390 9.434 10.887 1.00 98.00 83 PHE A C 1
ATOM 640 O O . PHE A 1 83 ? -13.325 9.982 10.631 1.00 98.00 83 PHE A O 1
ATOM 647 N N . GLU A 1 84 ? -15.046 9.681 12.023 1.00 97.75 84 GLU A N 1
ATOM 648 C CA . GLU A 1 84 ? -14.583 10.648 13.033 1.00 97.75 84 GLU A CA 1
ATOM 649 C C . GLU A 1 84 ? -13.274 10.235 13.711 1.00 97.75 84 GLU A C 1
ATOM 651 O O . GLU A 1 84 ? -12.423 11.077 14.003 1.00 97.75 84 GLU A O 1
ATOM 656 N N . VAL A 1 85 ? -13.096 8.933 13.961 1.00 98.00 85 VAL A N 1
ATOM 657 C CA . VAL A 1 85 ? -11.823 8.408 14.482 1.00 98.00 85 VAL A CA 1
ATOM 658 C C . VAL A 1 85 ? -10.728 8.604 13.445 1.00 98.00 85 VAL A C 1
ATOM 660 O O . VAL A 1 85 ? -9.655 9.103 13.774 1.00 98.00 85 VAL A O 1
ATOM 663 N N . SER A 1 86 ? -11.004 8.249 12.190 1.00 98.19 86 SER A N 1
ATOM 664 C CA . SER A 1 86 ? -10.047 8.429 11.101 1.00 98.19 86 SER A CA 1
ATOM 665 C C . SER A 1 86 ? -9.686 9.898 10.900 1.00 98.19 86 SER A C 1
ATOM 667 O O . SER A 1 86 ? -8.504 10.188 10.791 1.00 98.19 86 SER A O 1
ATOM 669 N N . ASP A 1 87 ? -10.640 10.833 10.945 1.00 97.88 87 ASP A N 1
ATOM 670 C CA . ASP A 1 87 ? -10.376 12.278 10.854 1.00 97.88 87 ASP A CA 1
ATOM 671 C C . ASP A 1 87 ? -9.328 12.738 11.874 1.00 97.88 87 ASP A C 1
ATOM 673 O O . ASP A 1 87 ? -8.305 13.337 11.523 1.00 97.88 87 ASP A O 1
ATOM 677 N N . GLN A 1 88 ? -9.543 12.386 13.142 1.00 97.88 88 GLN A N 1
ATOM 678 C CA . GLN A 1 88 ? -8.634 12.745 14.222 1.00 97.88 88 GLN A CA 1
ATOM 679 C C . GLN A 1 88 ? -7.281 12.052 14.074 1.00 97.88 88 GLN A C 1
ATOM 681 O O . GLN A 1 88 ? -6.243 12.713 14.148 1.00 97.88 88 GLN A O 1
ATOM 686 N N . VAL A 1 89 ? -7.261 10.740 13.827 1.00 98.12 89 VAL A N 1
ATOM 687 C CA . VAL A 1 89 ? -6.007 9.982 13.728 1.00 98.12 89 VAL A CA 1
ATOM 688 C C . VAL A 1 89 ? -5.189 10.427 12.519 1.00 98.12 89 VAL A C 1
ATOM 690 O O . VAL A 1 89 ? -3.993 10.683 12.652 1.00 98.12 89 VAL A O 1
ATOM 693 N N . MET A 1 90 ? -5.815 10.618 11.362 1.00 97.75 90 MET A N 1
ATOM 694 C CA . MET A 1 90 ? -5.146 11.111 10.158 1.00 97.75 90 MET A CA 1
ATOM 695 C C . MET A 1 90 ? -4.593 12.525 10.346 1.00 97.75 90 MET A C 1
ATOM 697 O O . MET A 1 90 ? -3.530 12.825 9.809 1.00 97.75 90 MET A O 1
ATOM 701 N N . SER A 1 91 ? -5.241 13.370 11.159 1.00 97.25 91 SER A N 1
ATOM 702 C CA . SER A 1 91 ? -4.704 14.691 11.513 1.00 97.25 91 SER A CA 1
ATOM 703 C C . SER A 1 91 ? -3.436 14.637 12.378 1.00 97.25 91 SER A C 1
ATOM 705 O O . SER A 1 91 ? -2.638 15.575 12.359 1.00 97.25 91 SER A O 1
ATOM 707 N N . MET A 1 92 ? -3.237 13.545 13.124 1.00 97.50 92 MET A N 1
ATOM 708 C CA . MET A 1 92 ? -2.070 13.327 13.984 1.00 97.50 92 MET A CA 1
ATOM 709 C C . MET A 1 92 ? -0.916 12.632 13.252 1.00 97.50 92 MET A C 1
ATOM 711 O O . MET A 1 92 ? 0.250 12.859 13.581 1.00 97.50 92 MET A O 1
ATOM 715 N N . LEU A 1 93 ? -1.217 11.759 12.289 1.00 97.69 93 LEU A N 1
ATOM 716 C CA . LEU A 1 93 ? -0.224 10.951 11.586 1.00 97.69 93 LEU A CA 1
ATOM 717 C C . LEU A 1 93 ? 0.499 11.746 10.492 1.00 97.69 93 LEU A C 1
ATOM 719 O O . LEU A 1 93 ? -0.116 12.246 9.554 1.00 97.69 93 LEU A O 1
ATOM 723 N N . SER A 1 94 ? 1.830 11.739 10.543 1.00 96.50 94 SER A N 1
ATOM 724 C CA . SER A 1 94 ? 2.691 12.201 9.453 1.00 96.50 94 SER A CA 1
ATOM 725 C C . SER A 1 94 ? 3.424 11.011 8.851 1.00 96.50 94 SER A C 1
ATOM 727 O O . SER A 1 94 ? 4.137 10.293 9.555 1.00 96.50 94 SER A O 1
ATOM 729 N N . GLY A 1 95 ? 3.296 10.809 7.543 1.00 94.94 95 GLY A N 1
ATOM 730 C CA . GLY A 1 95 ? 3.971 9.729 6.828 1.00 94.94 95 GLY A CA 1
ATOM 731 C C . GLY A 1 95 ? 3.104 9.126 5.732 1.00 94.94 95 GLY A C 1
ATOM 732 O O . GLY A 1 95 ? 2.188 9.769 5.232 1.00 94.94 95 GLY A O 1
ATOM 733 N N . ALA A 1 96 ? 3.424 7.888 5.373 1.00 96.69 96 ALA A N 1
ATOM 734 C CA . ALA A 1 96 ? 2.733 7.117 4.347 1.00 96.69 96 ALA A CA 1
ATOM 735 C C . ALA A 1 96 ? 2.135 5.869 4.987 1.00 96.69 96 ALA A C 1
ATOM 737 O O . ALA A 1 96 ? 2.844 5.196 5.737 1.00 96.69 96 ALA A O 1
ATOM 738 N N . TYR A 1 97 ? 0.879 5.546 4.696 1.00 97.62 97 TYR A N 1
ATOM 739 C CA . TYR A 1 97 ? 0.215 4.380 5.267 1.00 97.62 97 TYR A CA 1
ATOM 740 C C . TYR A 1 97 ? -0.990 3.935 4.435 1.00 97.62 97 TYR A C 1
ATOM 742 O O . TYR A 1 97 ? -1.809 4.718 3.967 1.00 97.62 97 TYR A O 1
ATOM 750 N N . SER A 1 98 ? -1.123 2.626 4.295 1.00 98.44 98 SER A N 1
ATOM 751 C CA . SER A 1 98 ? -2.345 1.945 3.890 1.00 98.44 98 SER A CA 1
ATOM 752 C C . SER A 1 98 ? -2.688 0.954 4.987 1.00 98.44 98 SER A C 1
ATOM 754 O O . SER A 1 98 ? -1.856 0.122 5.364 1.00 98.44 98 SER A O 1
ATOM 756 N N . LEU A 1 99 ? -3.881 1.100 5.548 1.00 98.62 99 LEU A N 1
ATOM 757 C CA . LEU A 1 99 ? -4.330 0.366 6.718 1.00 98.62 99 LEU A CA 1
ATOM 758 C C . LEU A 1 99 ? -5.533 -0.486 6.355 1.00 98.62 99 LEU A C 1
ATOM 760 O O . LEU A 1 99 ? -6.451 -0.019 5.685 1.00 98.62 99 LEU A O 1
ATOM 764 N N . ILE A 1 100 ? -5.536 -1.710 6.869 1.00 98.56 100 ILE A N 1
ATOM 765 C CA . ILE A 1 100 ? -6.724 -2.549 6.948 1.00 98.56 100 ILE A CA 1
ATOM 766 C C . ILE A 1 100 ? -6.933 -2.908 8.409 1.00 98.56 100 ILE A C 1
ATOM 768 O O . ILE A 1 100 ? -6.047 -3.463 9.057 1.00 98.56 100 ILE A O 1
ATOM 772 N N . MET A 1 101 ? -8.110 -2.594 8.925 1.00 98.19 101 MET A N 1
ATOM 773 C CA . MET A 1 101 ? -8.512 -2.879 10.290 1.00 98.19 101 MET A CA 1
ATOM 774 C C . MET A 1 101 ? -9.769 -3.732 10.289 1.00 98.19 101 MET A C 1
ATOM 776 O O . MET A 1 101 ? -10.623 -3.588 9.422 1.00 98.19 101 MET A O 1
ATOM 780 N N . MET A 1 102 ? -9.910 -4.605 11.277 1.00 97.06 102 MET A N 1
ATOM 781 C CA . MET A 1 102 ? -11.173 -5.291 11.525 1.00 97.06 102 MET A CA 1
ATOM 782 C C . MET A 1 102 ? -11.564 -5.200 12.990 1.00 97.06 102 MET A C 1
ATOM 784 O O . MET A 1 102 ? -10.728 -5.339 13.886 1.00 97.06 102 MET A O 1
ATOM 788 N N . THR A 1 103 ? -12.859 -5.029 13.215 1.00 96.38 103 THR A N 1
ATOM 789 C CA . THR A 1 103 ? -13.504 -5.282 14.502 1.00 96.38 103 THR A CA 1
ATOM 790 C C . THR A 1 103 ? -14.183 -6.653 14.452 1.00 96.38 103 THR A C 1
ATOM 792 O O . THR A 1 103 ? -13.999 -7.446 13.525 1.00 96.38 103 THR A O 1
ATOM 795 N N . LYS A 1 104 ? -15.021 -6.954 15.445 1.00 93.75 104 LYS A N 1
ATOM 796 C CA . LYS A 1 104 ? -15.903 -8.126 15.397 1.00 93.75 104 LYS A CA 1
ATOM 797 C C . LYS A 1 104 ? -16.941 -8.053 14.261 1.00 93.75 104 LYS A C 1
ATOM 799 O O . LYS A 1 104 ? -17.455 -9.096 13.853 1.00 93.75 104 LYS A O 1
ATOM 804 N N . HIS A 1 105 ? -17.286 -6.850 13.799 1.00 94.88 105 HIS A N 1
ATOM 805 C CA . HIS A 1 105 ? -18.446 -6.611 12.935 1.00 94.88 105 HIS A CA 1
ATOM 806 C C . HIS A 1 105 ? -18.145 -5.802 11.672 1.00 94.88 105 HIS A C 1
ATOM 808 O O . HIS A 1 105 ? -18.973 -5.807 10.765 1.00 94.88 105 HIS A O 1
ATOM 814 N N . GLU A 1 106 ? -16.990 -5.145 11.607 1.00 97.19 106 GLU A N 1
ATOM 815 C CA . GLU A 1 106 ? -16.668 -4.174 10.566 1.00 97.19 106 GLU A CA 1
ATOM 816 C C . GLU A 1 106 ? -15.269 -4.433 10.005 1.00 97.19 106 GLU A C 1
ATOM 818 O O . GLU A 1 106 ? -14.357 -4.822 10.743 1.00 97.19 106 GLU A O 1
ATOM 823 N N . LEU A 1 107 ? -15.108 -4.195 8.706 1.00 98.31 107 LEU A N 1
ATOM 824 C CA . LEU A 1 107 ? -13.832 -4.127 8.001 1.00 98.31 107 LEU A CA 1
ATOM 825 C C . LEU A 1 107 ? -13.615 -2.676 7.574 1.00 98.31 107 LEU A C 1
ATOM 827 O O . LEU A 1 107 ? -14.483 -2.089 6.936 1.00 98.31 107 LEU A O 1
ATOM 831 N N . ILE A 1 108 ? -12.478 -2.101 7.943 1.00 98.62 108 ILE A N 1
ATOM 832 C CA . ILE A 1 108 ? -12.164 -0.693 7.720 1.00 98.62 108 ILE A CA 1
ATOM 833 C C . ILE A 1 108 ? -10.875 -0.599 6.913 1.00 98.62 108 ILE A C 1
ATOM 835 O O . ILE A 1 108 ? -9.864 -1.195 7.285 1.00 98.62 108 ILE A O 1
ATOM 839 N N . ALA A 1 109 ? -10.898 0.165 5.830 1.00 98.81 109 ALA A N 1
ATOM 840 C CA . ALA A 1 109 ? -9.732 0.481 5.021 1.00 98.81 109 ALA A CA 1
ATOM 841 C C . ALA A 1 109 ? -9.436 1.976 5.105 1.00 98.81 109 ALA A C 1
ATOM 843 O O . ALA A 1 109 ? -10.356 2.783 5.013 1.00 98.81 109 ALA A O 1
ATOM 844 N N . VAL A 1 110 ? -8.167 2.345 5.284 1.00 98.75 110 VAL A N 1
ATOM 845 C CA . VAL A 1 110 ? -7.734 3.749 5.347 1.00 98.75 110 VAL A CA 1
ATOM 846 C C . VAL A 1 110 ? -6.497 3.936 4.483 1.00 98.75 110 VAL A C 1
ATOM 848 O O . VAL A 1 110 ? -5.504 3.225 4.663 1.00 98.75 110 VAL A O 1
ATOM 851 N N . ARG A 1 111 ? -6.528 4.914 3.576 1.00 98.19 111 ARG A N 1
ATOM 852 C CA . ARG A 1 111 ? -5.363 5.341 2.791 1.00 98.19 111 ARG A CA 1
ATOM 853 C C . ARG A 1 111 ? -4.885 6.707 3.277 1.00 98.19 111 ARG A C 1
ATOM 855 O O . ARG A 1 111 ? -5.693 7.584 3.566 1.00 98.19 111 ARG A O 1
ATOM 862 N N . ASP A 1 112 ? -3.571 6.895 3.385 1.00 97.75 112 ASP A N 1
ATOM 863 C CA . ASP A 1 112 ? -3.003 8.158 3.854 1.00 97.75 112 ASP A CA 1
ATOM 864 C C . ASP A 1 112 ? -3.429 9.361 2.985 1.00 97.75 112 ASP A C 1
ATOM 866 O O . ASP A 1 112 ? -3.699 9.193 1.792 1.00 97.75 112 ASP A O 1
ATOM 870 N N . PRO A 1 113 ? -3.460 10.587 3.546 1.00 96.88 113 PRO A N 1
ATOM 871 C CA . PRO A 1 113 ? -3.899 11.804 2.852 1.00 96.88 113 PRO A CA 1
ATOM 872 C C . PRO A 1 113 ? -3.140 12.148 1.569 1.00 96.88 113 PRO A C 1
ATOM 874 O O . PRO A 1 113 ? -3.608 12.971 0.784 1.00 96.88 113 PRO A O 1
ATOM 877 N N . LEU A 1 114 ? -1.945 11.587 1.380 1.00 95.88 114 LEU A N 1
ATOM 878 C CA . LEU A 1 114 ? -1.113 11.800 0.202 1.00 95.88 114 LEU A CA 1
ATOM 879 C C . LEU A 1 114 ? -1.263 10.657 -0.821 1.00 95.88 114 LEU A C 1
ATOM 881 O O . LEU A 1 114 ? -0.801 10.795 -1.955 1.00 95.88 114 LEU A O 1
ATOM 885 N N . GLY A 1 115 ? -1.904 9.546 -0.448 1.00 95.94 115 GLY A N 1
ATOM 886 C CA . GLY A 1 115 ? -2.086 8.349 -1.266 1.00 95.94 115 GLY A CA 1
ATOM 887 C C . GLY A 1 115 ? -0.777 7.623 -1.593 1.00 95.94 115 GLY A C 1
ATOM 888 O O . GLY A 1 115 ? -0.666 7.007 -2.654 1.00 95.94 115 GLY A O 1
ATOM 889 N N . VAL A 1 116 ? 0.238 7.705 -0.727 1.00 96.88 116 VAL A N 1
ATOM 890 C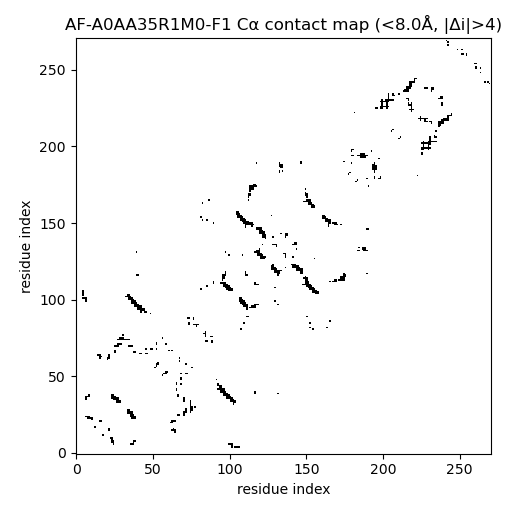 CA . VAL A 1 116 ? 1.602 7.253 -1.060 1.00 96.88 116 VAL A CA 1
ATOM 891 C C . VAL A 1 116 ? 1.673 5.746 -1.277 1.00 96.88 116 VAL A C 1
ATOM 893 O O . VAL A 1 116 ? 2.280 5.295 -2.254 1.00 96.88 116 VAL A O 1
ATOM 896 N N . ARG A 1 117 ? 1.084 4.963 -0.364 1.00 97.19 117 ARG A N 1
ATOM 897 C CA . ARG A 1 117 ? 1.038 3.497 -0.478 1.00 97.19 117 ARG A CA 1
ATOM 898 C C . ARG A 1 117 ? -0.203 3.040 -1.243 1.00 97.19 117 ARG A C 1
ATOM 900 O O . ARG A 1 117 ? -1.230 3.718 -1.167 1.00 97.19 117 ARG A O 1
ATOM 907 N N . PRO A 1 118 ? -0.105 1.961 -2.039 1.00 97.31 118 PRO A N 1
ATOM 908 C CA . PRO A 1 118 ? -1.226 1.470 -2.821 1.00 97.31 118 PRO A CA 1
ATOM 909 C C . PRO A 1 118 ? -2.217 0.704 -1.937 1.00 97.31 118 PRO A C 1
ATOM 911 O O . PRO A 1 118 ? -1.838 -0.028 -1.017 1.00 97.31 118 PRO A O 1
ATOM 914 N N . LEU A 1 119 ? -3.500 0.899 -2.230 1.00 98.44 119 LEU A N 1
ATOM 915 C CA . LEU A 1 119 ? -4.614 0.192 -1.613 1.00 98.44 119 LEU A CA 1
ATOM 916 C C . LEU A 1 119 ? -5.774 0.193 -2.606 1.00 98.44 119 LEU A C 1
ATOM 918 O O . LEU A 1 119 ? -6.152 1.250 -3.112 1.00 98.44 119 LEU A O 1
ATOM 922 N N . CYS A 1 120 ? -6.319 -0.981 -2.898 1.00 98.31 120 CYS A N 1
ATOM 923 C CA . CYS A 1 120 ? -7.402 -1.162 -3.854 1.00 98.31 120 CYS A CA 1
ATOM 924 C C . CYS A 1 120 ? -8.544 -1.986 -3.267 1.00 98.31 120 CYS A C 1
ATOM 926 O O . CYS A 1 120 ? -8.360 -2.751 -2.314 1.00 98.31 120 CYS A O 1
ATOM 928 N N . LEU A 1 121 ? -9.719 -1.785 -3.853 1.00 98.56 121 LEU A N 1
ATOM 929 C CA . LEU A 1 121 ? -10.975 -2.441 -3.543 1.00 98.56 121 LEU A CA 1
ATOM 930 C C . LEU A 1 121 ? -11.344 -3.386 -4.687 1.00 98.56 121 LEU A C 1
ATOM 932 O O . LEU A 1 121 ? -11.231 -3.037 -5.863 1.00 98.56 121 LEU A O 1
ATOM 936 N N . GLY A 1 122 ? -11.836 -4.561 -4.325 1.00 98.25 122 GLY A N 1
ATOM 937 C CA . GLY A 1 122 ? -12.473 -5.492 -5.236 1.00 98.25 122 GLY A CA 1
ATOM 938 C C . GLY A 1 122 ? -13.666 -6.197 -4.607 1.00 98.25 122 GLY A C 1
ATOM 939 O O . GLY A 1 122 ? -13.960 -6.040 -3.416 1.00 98.25 122 GLY A O 1
ATOM 940 N N . ARG A 1 123 ? -14.341 -7.004 -5.423 1.00 97.56 123 ARG A N 1
ATOM 941 C CA . ARG A 1 123 ? -15.565 -7.721 -5.066 1.00 97.56 123 ARG A CA 1
ATOM 942 C C . ARG A 1 123 ? -15.423 -9.214 -5.338 1.00 97.56 123 ARG A C 1
ATOM 944 O O . ARG A 1 123 ? -14.965 -9.621 -6.400 1.00 97.56 123 ARG A O 1
ATOM 951 N N . LEU A 1 124 ? -15.820 -10.040 -4.372 1.00 96.56 124 LEU A N 1
ATOM 952 C CA . LEU A 1 124 ? -15.746 -11.501 -4.462 1.00 96.56 124 LEU A CA 1
ATOM 953 C C . LEU A 1 124 ? -16.963 -12.124 -3.783 1.00 96.56 124 LEU A C 1
ATOM 95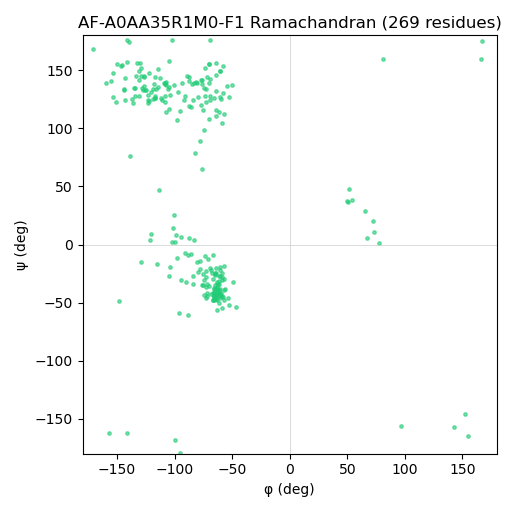5 O O . LEU A 1 124 ? -17.214 -11.844 -2.614 1.00 96.56 124 LEU A O 1
ATOM 959 N N . ASP A 1 125 ? -17.717 -12.954 -4.506 1.00 93.75 125 ASP A N 1
ATOM 960 C CA . ASP A 1 125 ? -18.889 -13.685 -3.991 1.00 93.75 125 ASP A CA 1
ATOM 961 C C . ASP A 1 125 ? -19.903 -12.804 -3.227 1.00 93.75 125 ASP A C 1
ATOM 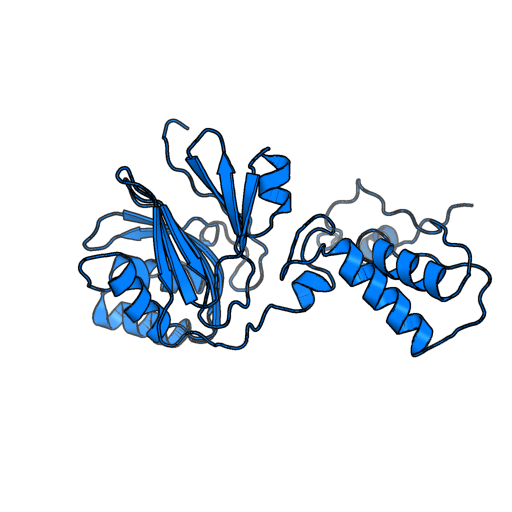963 O O . ASP A 1 125 ? -20.483 -13.203 -2.218 1.00 93.75 125 ASP A O 1
ATOM 967 N N . GLY A 1 126 ? -20.108 -11.569 -3.699 1.00 91.12 126 GLY A N 1
ATOM 968 C CA . GLY A 1 126 ? -20.995 -10.584 -3.062 1.00 91.12 126 GLY A CA 1
ATOM 969 C C . GLY A 1 126 ? -20.416 -9.897 -1.817 1.00 91.12 126 GLY A C 1
ATOM 970 O O . GLY A 1 126 ? -21.098 -9.073 -1.214 1.00 91.12 126 GLY A O 1
ATOM 971 N N . GLY A 1 127 ? -19.176 -10.211 -1.437 1.00 95.12 127 GLY A N 1
ATOM 972 C CA . GLY A 1 127 ? -18.408 -9.534 -0.396 1.00 95.12 127 GLY A CA 1
ATOM 973 C C . GLY A 1 127 ? -17.348 -8.581 -0.953 1.00 95.12 127 GLY A C 1
ATOM 974 O O . GLY A 1 127 ? -17.116 -8.504 -2.160 1.00 95.12 127 GLY A O 1
ATOM 975 N N . TRP A 1 128 ? -16.681 -7.877 -0.041 1.00 97.75 128 TRP A N 1
ATOM 976 C CA . TRP A 1 128 ? -15.651 -6.884 -0.347 1.00 97.75 128 TRP A CA 1
ATOM 977 C C . TRP A 1 128 ? -14.263 -7.396 0.026 1.00 97.75 128 TRP A C 1
ATOM 979 O O . TRP A 1 128 ? -14.077 -7.998 1.086 1.00 97.75 128 TRP A O 1
ATOM 989 N N . VAL A 1 129 ? -13.284 -7.126 -0.832 1.00 98.12 129 VAL A N 1
ATOM 990 C CA . VAL A 1 129 ? -11.882 -7.498 -0.634 1.00 98.12 129 VAL A CA 1
ATOM 991 C C . VAL A 1 129 ? -11.023 -6.256 -0.809 1.00 98.12 129 VAL A C 1
ATOM 993 O O . VAL A 1 129 ? -11.168 -5.531 -1.787 1.00 98.12 129 VAL A O 1
ATOM 996 N N . PHE A 1 130 ? -10.101 -6.030 0.121 1.00 98.62 130 PHE A N 1
ATOM 997 C CA . PHE A 1 130 ? -9.087 -4.993 -0.013 1.00 98.62 130 PHE A CA 1
ATOM 998 C C . PHE A 1 130 ? -7.713 -5.626 -0.166 1.00 98.62 130 PHE A C 1
ATOM 1000 O O . PHE A 1 130 ? -7.405 -6.622 0.495 1.00 98.62 130 PHE A O 1
ATOM 1007 N N . ALA A 1 131 ? -6.867 -5.024 -0.993 1.00 98.38 131 ALA A N 1
ATOM 1008 C CA . ALA A 1 131 ? -5.498 -5.475 -1.181 1.00 98.38 131 ALA A CA 1
ATOM 1009 C C . ALA A 1 131 ? -4.552 -4.306 -1.453 1.00 98.38 131 ALA A C 1
ATOM 1011 O O . ALA A 1 131 ? -4.953 -3.281 -1.997 1.00 98.38 131 ALA A O 1
ATOM 1012 N N . SER A 1 132 ? -3.269 -4.472 -1.123 1.00 98.00 132 SER A N 1
ATOM 1013 C CA . SER A 1 132 ? -2.243 -3.495 -1.512 1.00 98.00 132 SER A CA 1
ATOM 1014 C C . SER A 1 132 ? -2.053 -3.413 -3.029 1.00 98.00 132 SER A C 1
ATOM 1016 O O . SER A 1 132 ? -1.614 -2.385 -3.519 1.00 98.00 132 SER A O 1
ATOM 1018 N N . GLU A 1 133 ? -2.374 -4.471 -3.775 1.00 97.81 133 GLU A N 1
ATOM 1019 C CA . GLU A 1 133 ? -2.156 -4.563 -5.221 1.00 97.81 133 GLU A CA 1
ATOM 1020 C C . GLU A 1 133 ? -3.306 -5.317 -5.900 1.00 97.81 133 GLU A C 1
ATOM 1022 O O . GLU A 1 133 ? -3.781 -6.320 -5.357 1.00 97.81 133 GLU A O 1
ATOM 1027 N N . SER A 1 134 ? -3.702 -4.896 -7.108 1.00 98.06 134 SER A N 1
ATOM 1028 C CA . SER A 1 134 ? -4.780 -5.552 -7.868 1.00 98.06 134 SER A CA 1
ATOM 1029 C C . SER A 1 134 ? -4.455 -7.008 -8.210 1.00 98.06 134 SER A C 1
ATOM 1031 O O . SER A 1 134 ? -5.345 -7.849 -8.183 1.00 98.06 134 SER A O 1
ATOM 1033 N N . ALA A 1 135 ? -3.176 -7.350 -8.401 1.00 97.75 135 ALA A N 1
ATOM 1034 C CA . ALA A 1 135 ? -2.752 -8.720 -8.685 1.00 97.75 135 ALA A CA 1
ATOM 1035 C C . ALA A 1 135 ? -3.122 -9.719 -7.567 1.00 97.75 135 ALA A C 1
ATOM 1037 O O . ALA A 1 135 ? -3.183 -10.929 -7.793 1.00 97.75 135 ALA A O 1
ATOM 1038 N N . ALA A 1 136 ? -3.350 -9.245 -6.335 1.00 97.31 136 ALA A N 1
ATOM 1039 C CA . ALA A 1 136 ? -3.876 -10.085 -5.262 1.00 97.31 136 ALA A CA 1
ATOM 1040 C C . ALA A 1 136 ? -5.379 -10.365 -5.425 1.00 97.31 136 ALA A C 1
ATOM 1042 O O . ALA A 1 136 ? -5.814 -11.468 -5.102 1.00 97.31 136 ALA A O 1
ATOM 1043 N N . LEU A 1 137 ? -6.147 -9.398 -5.938 1.00 97.88 137 LEU A N 1
ATOM 1044 C CA . LEU A 1 137 ? -7.563 -9.569 -6.275 1.00 97.88 137 LEU A CA 1
ATOM 1045 C C . LEU A 1 137 ? -7.710 -10.555 -7.438 1.00 97.88 137 LEU A C 1
ATOM 1047 O O . LEU A 1 137 ? -8.437 -11.539 -7.304 1.00 97.88 137 LEU A O 1
ATOM 1051 N N . ASP A 1 138 ? -6.919 -10.377 -8.498 1.00 95.69 138 ASP A N 1
ATOM 1052 C CA . ASP A 1 138 ? -6.918 -11.260 -9.672 1.00 95.69 138 ASP A CA 1
ATOM 1053 C C . ASP A 1 138 ? -6.609 -12.714 -9.291 1.00 95.69 138 ASP A C 1
ATOM 1055 O O . ASP A 1 138 ? -7.311 -13.643 -9.689 1.00 95.69 138 ASP A O 1
ATOM 1059 N N . ASN A 1 139 ? -5.600 -12.923 -8.437 1.00 95.25 139 ASN A N 1
ATOM 1060 C CA . ASN A 1 139 ? -5.234 -14.248 -7.929 1.00 95.25 139 ASN A CA 1
ATOM 1061 C C . ASN A 1 139 ? -6.361 -14.934 -7.134 1.00 95.25 139 ASN A C 1
ATOM 1063 O O . ASN A 1 139 ? -6.380 -16.163 -7.044 1.00 95.25 139 ASN A O 1
ATOM 1067 N N . LEU A 1 140 ? -7.253 -14.159 -6.512 1.00 94.19 140 LEU A N 1
ATOM 1068 C CA . LEU A 1 140 ? -8.415 -14.667 -5.780 1.00 94.19 140 LEU A CA 1
ATOM 1069 C C . LEU A 1 140 ? -9.646 -14.847 -6.681 1.00 94.19 140 LEU A C 1
ATOM 1071 O O . LEU A 1 140 ? -10.631 -15.424 -6.228 1.00 94.19 140 LEU A O 1
ATOM 1075 N N . GLY A 1 141 ? -9.603 -14.365 -7.928 1.00 96.38 141 GLY A N 1
ATOM 1076 C CA . GLY A 1 141 ? -10.776 -14.261 -8.796 1.00 96.38 141 GLY A CA 1
ATOM 1077 C C . GLY A 1 141 ? -11.744 -13.150 -8.378 1.00 96.38 141 GLY A C 1
ATOM 1078 O O . GLY A 1 141 ? -12.920 -13.211 -8.728 1.00 96.38 141 GLY A O 1
ATOM 1079 N N . ALA A 1 142 ? -11.276 -12.167 -7.603 1.00 97.81 142 ALA A N 1
ATOM 1080 C CA . ALA A 1 142 ? -12.062 -10.999 -7.232 1.00 97.81 142 ALA A CA 1
ATOM 1081 C C . ALA A 1 142 ? -12.063 -9.974 -8.376 1.00 97.81 142 ALA A C 1
ATOM 1083 O O . ALA A 1 142 ? -11.032 -9.724 -8.995 1.00 97.81 142 ALA A O 1
ATOM 1084 N N . GLU A 1 143 ? -13.211 -9.354 -8.631 1.00 98.00 143 GLU A N 1
ATOM 1085 C CA . GLU A 1 143 ? -13.345 -8.267 -9.601 1.00 98.00 143 GLU A CA 1
ATOM 1086 C C . GLU A 1 143 ? -12.698 -6.999 -9.029 1.00 98.00 143 GLU A C 1
ATOM 1088 O O . GLU A 1 143 ? -13.058 -6.565 -7.934 1.00 98.00 143 GLU A O 1
ATOM 1093 N N . PHE A 1 144 ? -11.727 -6.417 -9.737 1.00 98.06 144 PHE A N 1
ATOM 1094 C CA . PHE A 1 144 ? -11.145 -5.124 -9.375 1.00 98.06 144 PHE A CA 1
ATOM 1095 C C . PHE A 1 144 ? -12.174 -4.008 -9.587 1.00 98.06 144 PHE A C 1
ATOM 1097 O O . PHE A 1 144 ? -12.684 -3.843 -10.692 1.00 98.06 144 PHE A O 1
ATOM 1104 N N . GLU A 1 145 ? -12.450 -3.227 -8.542 1.00 97.44 145 GLU A N 1
ATOM 1105 C CA . GLU A 1 145 ? -13.399 -2.109 -8.601 1.00 97.44 145 GLU A CA 1
ATOM 1106 C C . GLU A 1 145 ? -12.649 -0.793 -8.844 1.00 97.44 145 GLU A C 1
ATOM 1108 O O . GLU A 1 145 ? -12.889 -0.107 -9.837 1.00 97.44 145 GLU A O 1
ATOM 1113 N N . ARG A 1 146 ? -11.724 -0.435 -7.939 1.00 97.19 146 ARG A N 1
ATOM 1114 C CA . ARG A 1 146 ? -10.888 0.775 -8.037 1.00 97.19 146 ARG A CA 1
ATOM 1115 C C . ARG A 1 146 ? -9.779 0.817 -6.987 1.00 97.19 146 ARG A C 1
ATOM 1117 O O . ARG A 1 146 ? -9.793 0.086 -5.996 1.00 97.19 146 ARG A O 1
ATOM 1124 N N . GLU A 1 147 ? -8.848 1.747 -7.163 1.00 97.25 147 GLU A N 1
ATOM 1125 C CA . GLU A 1 147 ? -7.952 2.195 -6.094 1.00 97.25 147 GLU A CA 1
ATOM 1126 C C . GLU A 1 147 ? -8.704 3.088 -5.087 1.00 97.25 147 GLU A C 1
ATOM 1128 O O . GLU A 1 147 ? -9.699 3.736 -5.425 1.00 97.25 147 GLU A O 1
ATOM 1133 N N . LEU A 1 148 ? -8.250 3.102 -3.830 1.00 97.44 148 LEU A N 1
ATOM 1134 C CA . LEU A 1 148 ? -8.773 4.024 -2.818 1.00 97.44 148 LEU A CA 1
ATOM 1135 C C . LEU A 1 148 ? -8.215 5.430 -3.043 1.00 97.44 148 LEU A C 1
ATOM 1137 O O . LEU A 1 148 ? -7.031 5.575 -3.337 1.00 97.44 148 LEU A O 1
ATOM 1141 N N . GLU A 1 149 ? -9.018 6.467 -2.844 1.00 96.44 149 GLU A N 1
ATOM 1142 C CA . GLU A 1 149 ? -8.564 7.852 -3.003 1.00 96.44 149 GLU A CA 1
ATOM 1143 C C . GLU A 1 149 ? -7.575 8.254 -1.886 1.00 96.44 149 GLU A C 1
ATOM 1145 O O . GLU A 1 149 ? -7.597 7.681 -0.787 1.00 96.44 149 GLU A O 1
ATOM 1150 N N . PRO A 1 150 ? -6.685 9.240 -2.114 1.00 97.25 150 PRO A N 1
ATOM 1151 C CA . PRO A 1 150 ? -5.897 9.837 -1.040 1.00 97.25 150 PRO A CA 1
ATOM 1152 C C . PRO A 1 150 ? -6.801 10.304 0.106 1.00 97.25 150 PRO A C 1
ATOM 1154 O O . PRO A 1 150 ? -7.757 11.048 -0.096 1.00 97.25 150 PRO A O 1
ATOM 1157 N N . GLY A 1 151 ? -6.494 9.870 1.325 1.00 97.81 151 GLY A N 1
ATOM 1158 C CA . GLY A 1 151 ? -7.279 10.205 2.508 1.00 97.81 151 GLY A CA 1
ATOM 1159 C C . GLY A 1 151 ? -8.632 9.497 2.623 1.00 97.81 151 GLY A C 1
ATOM 1160 O O . GLY A 1 151 ? -9.442 9.897 3.458 1.00 97.81 151 GLY A O 1
ATOM 1161 N N . GLU A 1 152 ? -8.909 8.495 1.788 1.00 98.50 152 GLU A N 1
ATOM 1162 C CA . GLU A 1 152 ? -10.163 7.754 1.846 1.00 98.50 152 GLU A CA 1
ATOM 1163 C C . GLU A 1 152 ? -10.199 6.753 3.000 1.00 98.50 152 GLU A C 1
ATOM 1165 O O . GLU A 1 152 ? -9.246 6.011 3.260 1.00 98.50 152 GLU A O 1
ATOM 1170 N N . VAL A 1 153 ? -11.361 6.712 3.645 1.00 98.81 153 VAL A N 1
ATOM 1171 C CA . VAL A 1 153 ? -11.767 5.732 4.641 1.00 98.81 153 VAL A CA 1
ATOM 1172 C C . VAL A 1 153 ? -12.973 4.989 4.091 1.00 98.81 153 VAL A C 1
ATOM 1174 O O . VAL A 1 153 ? -13.959 5.612 3.701 1.00 98.81 153 VAL A O 1
ATOM 1177 N N . ILE A 1 154 ? -12.916 3.664 4.093 1.00 98.81 154 ILE A N 1
ATOM 1178 C CA . ILE A 1 154 ? -14.040 2.804 3.723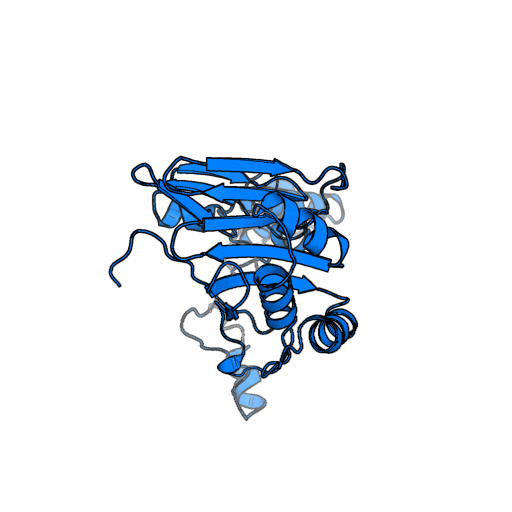 1.00 98.81 154 ILE A CA 1
ATOM 1179 C C . ILE A 1 154 ? -14.379 1.916 4.909 1.00 98.81 154 ILE A C 1
ATOM 1181 O O . ILE A 1 154 ? -13.493 1.277 5.473 1.00 98.81 154 ILE A O 1
ATOM 1185 N N . VAL A 1 155 ? -15.658 1.854 5.264 1.00 98.62 155 VAL A N 1
ATOM 1186 C CA . VAL A 1 155 ? -16.194 0.979 6.307 1.00 98.62 155 VAL A CA 1
ATOM 1187 C C . VAL A 1 155 ? -17.168 0.005 5.659 1.00 98.62 155 VAL A C 1
ATOM 1189 O O . VAL A 1 155 ? -18.099 0.406 4.967 1.00 98.62 155 VAL A O 1
ATOM 1192 N N . VAL A 1 156 ? -16.950 -1.286 5.886 1.00 98.31 156 VAL A N 1
ATOM 1193 C CA . VAL A 1 156 ? -17.816 -2.372 5.427 1.00 98.31 156 VAL A CA 1
ATOM 1194 C C . VAL A 1 156 ? -18.380 -3.091 6.641 1.00 98.31 156 VAL A C 1
ATOM 1196 O O . VAL A 1 156 ? -17.629 -3.564 7.497 1.00 98.31 156 VAL A O 1
ATOM 1199 N N . ASN A 1 157 ? -19.699 -3.214 6.705 1.00 96.12 157 ASN A N 1
ATOM 1200 C CA . ASN A 1 157 ? -20.406 -3.905 7.776 1.00 96.12 157 ASN A CA 1
ATOM 1201 C C . ASN A 1 157 ? -21.612 -4.690 7.210 1.00 96.12 157 ASN A C 1
ATOM 1203 O O . ASN A 1 157 ? -21.664 -5.006 6.023 1.00 96.12 157 ASN A O 1
ATOM 1207 N N . ARG A 1 158 ? -22.567 -5.077 8.065 1.00 94.00 158 ARG A N 1
ATOM 1208 C CA . ARG A 1 158 ? -23.762 -5.834 7.638 1.00 94.00 158 ARG A CA 1
ATOM 1209 C C . ARG A 1 158 ? -24.785 -5.007 6.856 1.00 94.00 158 ARG A C 1
ATOM 1211 O O . ARG A 1 158 ? -25.609 -5.597 6.167 1.00 94.00 158 ARG A O 1
ATOM 1218 N N . GLU A 1 159 ? -24.770 -3.693 7.021 1.00 94.00 159 GLU A N 1
ATOM 1219 C CA . GLU A 1 159 ? -25.678 -2.749 6.364 1.00 94.00 159 GLU A CA 1
ATOM 1220 C C . GLU A 1 159 ? -25.169 -2.390 4.965 1.00 94.00 159 GLU A C 1
ATOM 1222 O O . GLU A 1 159 ? -25.969 -2.133 4.069 1.00 94.00 159 GLU A O 1
ATOM 1227 N N . GLY A 1 160 ? -23.854 -2.470 4.747 1.00 94.88 160 GLY A N 1
ATOM 1228 C CA . GLY A 1 160 ? -23.252 -2.321 3.432 1.00 94.88 160 GLY A CA 1
ATOM 1229 C C . GLY A 1 160 ? -21.830 -1.781 3.494 1.00 94.88 160 GLY A C 1
ATOM 1230 O O . GLY A 1 160 ? -21.061 -2.103 4.401 1.00 94.88 160 GLY A O 1
ATOM 1231 N N . ILE A 1 161 ? -21.492 -0.986 2.484 1.00 97.75 161 ILE A N 1
ATOM 1232 C CA . ILE A 1 161 ? -20.228 -0.269 2.347 1.00 97.75 161 ILE A CA 1
ATOM 1233 C C . ILE A 1 161 ? -20.516 1.229 2.377 1.00 97.75 161 ILE A C 1
ATOM 1235 O O . ILE A 1 161 ? -21.408 1.707 1.679 1.00 97.75 161 ILE A O 1
ATOM 1239 N N . GLU A 1 162 ? -19.740 1.965 3.157 1.00 98.31 162 GLU A N 1
ATOM 1240 C CA . GLU A 1 162 ? -19.755 3.423 3.182 1.00 98.31 162 GLU A CA 1
ATOM 1241 C C . GLU A 1 162 ? -18.330 3.944 3.040 1.00 98.31 162 GLU A C 1
ATOM 1243 O O . GLU A 1 162 ? -17.381 3.337 3.547 1.00 98.31 162 GLU A O 1
ATOM 1248 N N . ASN A 1 163 ? -18.169 5.073 2.354 1.00 97.75 163 ASN A N 1
ATOM 1249 C CA . ASN A 1 163 ? -16.880 5.724 2.196 1.00 97.75 163 ASN A CA 1
ATOM 1250 C C . ASN A 1 163 ? -16.940 7.206 2.566 1.00 97.75 163 ASN A C 1
ATOM 1252 O O . ASN A 1 163 ? -17.960 7.878 2.418 1.00 97.75 163 ASN A O 1
ATOM 1256 N N . TRP A 1 164 ? -15.802 7.716 3.015 1.00 98.00 164 TRP A N 1
ATOM 1257 C CA . TRP A 1 164 ? -15.592 9.117 3.330 1.00 98.00 164 TRP A CA 1
ATOM 1258 C C . TRP A 1 164 ? -14.168 9.501 2.946 1.00 98.00 164 TRP A C 1
ATOM 1260 O O . TRP A 1 164 ? -13.218 8.787 3.260 1.00 98.00 164 TRP A O 1
ATOM 1270 N N . VAL A 1 165 ? -14.018 10.635 2.267 1.00 97.69 165 VAL A N 1
ATOM 1271 C CA . VAL A 1 165 ? -12.711 11.178 1.888 1.00 97.69 165 VAL A CA 1
ATOM 1272 C C . VAL A 1 165 ? -12.387 12.342 2.805 1.00 97.69 165 VAL A C 1
ATOM 1274 O O . VAL A 1 165 ? -13.190 13.266 2.958 1.00 97.69 165 VAL A O 1
ATOM 1277 N N . TRP A 1 166 ? -11.201 12.307 3.408 1.00 96.62 166 TRP A N 1
ATOM 1278 C CA . TRP A 1 166 ? -10.779 13.346 4.332 1.00 96.62 166 TRP A CA 1
ATOM 1279 C C . TRP A 1 166 ? -10.740 14.725 3.648 1.00 96.62 166 TRP A C 1
ATOM 1281 O O . TRP A 1 166 ? -10.019 14.887 2.662 1.00 96.62 166 TRP A O 1
ATOM 1291 N N . PRO A 1 167 ? -11.425 15.765 4.169 1.00 93.12 167 PRO A N 1
ATOM 1292 C CA . PRO A 1 167 ? -11.496 17.071 3.501 1.00 93.12 167 PRO A CA 1
ATOM 1293 C C . PRO A 1 167 ? -10.147 17.774 3.298 1.00 93.12 167 PRO A C 1
ATOM 1295 O O . PRO A 1 167 ? -10.043 18.691 2.488 1.00 93.12 167 PRO A O 1
ATOM 1298 N N . LYS A 1 168 ? -9.118 17.375 4.058 1.00 91.56 168 LYS A N 1
ATOM 1299 C CA . LYS A 1 168 ? -7.750 17.913 3.981 1.00 91.56 168 LYS A CA 1
ATOM 1300 C C . LYS A 1 168 ? -6.807 17.030 3.153 1.00 91.56 168 LYS A C 1
ATOM 1302 O O . LYS A 1 168 ? -5.598 17.264 3.167 1.00 91.56 168 LYS A O 1
ATOM 1307 N N . ALA A 1 169 ? -7.328 16.007 2.476 1.00 90.12 169 ALA A N 1
ATOM 1308 C CA . ALA A 1 169 ? -6.537 15.158 1.599 1.00 90.12 169 ALA A CA 1
ATOM 1309 C C . ALA A 1 169 ? -5.904 15.964 0.457 1.00 90.12 169 ALA A C 1
ATOM 1311 O O . ALA A 1 169 ? -6.432 16.979 -0.004 1.00 90.12 169 ALA A O 1
ATOM 1312 N N . SER A 1 170 ? -4.737 15.513 0.004 1.00 83.88 170 SER A N 1
ATOM 1313 C CA . SER A 1 170 ? -4.036 16.155 -1.098 1.00 83.88 170 SER A CA 1
ATOM 1314 C C . SER A 1 170 ? -4.792 15.940 -2.403 1.00 83.88 170 SER A C 1
ATOM 1316 O O . SER A 1 170 ? -5.023 14.808 -2.814 1.00 83.88 170 SER A O 1
ATOM 1318 N N . VAL A 1 171 ? -5.070 17.033 -3.115 1.00 81.31 171 VAL A N 1
ATOM 1319 C CA . VAL A 1 171 ? -5.595 16.988 -4.492 1.00 81.31 171 VAL A CA 1
ATOM 1320 C C . VAL A 1 171 ? -4.564 16.381 -5.456 1.00 81.31 171 VAL A C 1
ATOM 1322 O O . VAL A 1 171 ? -4.915 15.813 -6.483 1.00 81.31 171 VAL A O 1
ATOM 1325 N N . SER A 1 172 ? -3.270 16.491 -5.132 1.00 83.38 172 SER A N 1
ATOM 1326 C CA . SER A 1 172 ? -2.195 15.861 -5.900 1.00 83.38 172 SER A CA 1
ATOM 1327 C C . SER A 1 172 ? -1.785 14.553 -5.238 1.00 83.38 172 SER A C 1
ATOM 1329 O O . SER A 1 172 ? -1.110 14.562 -4.203 1.00 83.38 172 SER A O 1
ATOM 1331 N N . HIS A 1 173 ? -2.154 13.440 -5.864 1.00 84.38 173 HIS A N 1
ATOM 1332 C CA . HIS A 1 173 ? -1.718 12.103 -5.477 1.00 84.38 173 HIS A CA 1
ATOM 1333 C C . HIS A 1 173 ? -0.185 11.996 -5.515 1.00 84.38 173 HIS A C 1
ATOM 1335 O O . HIS A 1 173 ? 0.461 12.417 -6.476 1.00 84.38 173 HIS A O 1
ATOM 1341 N N . LYS A 1 174 ? 0.416 11.483 -4.435 1.00 91.25 174 LYS A N 1
ATOM 1342 C CA . LYS A 1 174 ? 1.868 11.311 -4.265 1.00 91.25 174 LYS A CA 1
ATOM 1343 C C . LYS A 1 174 ? 2.253 9.835 -4.215 1.00 91.25 174 LYS A C 1
ATOM 1345 O O . LYS A 1 174 ? 3.014 9.431 -3.334 1.00 91.25 174 LYS A O 1
ATOM 1350 N N . MET A 1 175 ? 1.727 9.029 -5.140 1.00 92.88 175 MET A N 1
ATOM 1351 C CA . MET A 1 175 ? 2.053 7.605 -5.213 1.00 92.88 175 MET A CA 1
ATOM 1352 C C . MET A 1 175 ? 3.567 7.380 -5.187 1.00 92.88 175 MET A C 1
ATOM 1354 O O . MET A 1 175 ? 4.338 8.075 -5.854 1.00 92.88 175 MET A O 1
ATOM 1358 N N . CYS A 1 176 ? 4.009 6.387 -4.419 1.00 95.69 176 CYS A N 1
ATOM 1359 C CA . CYS A 1 176 ? 5.413 6.023 -4.380 1.00 95.69 176 CYS A CA 1
ATOM 1360 C C . CYS A 1 176 ? 5.879 5.511 -5.754 1.00 95.69 176 CYS A C 1
ATOM 1362 O O . CYS A 1 176 ? 5.536 4.405 -6.165 1.00 95.69 176 CYS A O 1
ATOM 1364 N N . ILE A 1 177 ? 6.730 6.280 -6.442 1.00 95.06 177 ILE A N 1
ATOM 1365 C CA . ILE A 1 177 ? 7.251 5.910 -7.770 1.00 95.06 177 ILE A CA 1
ATOM 1366 C C . ILE A 1 177 ? 8.020 4.577 -7.765 1.00 95.06 177 ILE A C 1
ATOM 1368 O O . ILE A 1 177 ? 8.081 3.886 -8.778 1.00 95.06 177 ILE A O 1
ATOM 1372 N N . PHE A 1 178 ? 8.572 4.168 -6.618 1.00 95.50 178 PHE A N 1
ATOM 1373 C CA . PHE A 1 178 ? 9.243 2.872 -6.483 1.00 95.50 178 PHE A CA 1
ATOM 1374 C C . PHE A 1 178 ? 8.294 1.677 -6.656 1.00 95.50 178 PHE A C 1
ATOM 1376 O O . PHE A 1 178 ? 8.766 0.610 -7.050 1.00 95.50 178 PHE A O 1
ATOM 1383 N N . GLU A 1 179 ? 6.988 1.839 -6.418 1.00 96.31 179 GLU A N 1
ATOM 1384 C CA . GLU A 1 179 ? 5.986 0.809 -6.737 1.00 96.31 179 GLU A CA 1
ATOM 1385 C C . GLU A 1 179 ? 5.951 0.568 -8.253 1.00 96.31 179 GLU A C 1
ATOM 1387 O O . GLU A 1 179 ? 6.109 -0.565 -8.715 1.00 96.31 179 GLU A O 1
ATOM 1392 N N . GLN A 1 180 ? 5.891 1.654 -9.031 1.00 94.12 180 GLN A N 1
ATOM 1393 C CA . GLN A 1 180 ? 5.911 1.620 -10.495 1.00 94.12 180 GLN A CA 1
ATOM 1394 C C . GLN A 1 180 ? 7.238 1.073 -11.035 1.00 94.12 180 GLN A C 1
ATOM 1396 O O . GLN A 1 180 ? 7.239 0.228 -11.926 1.00 94.12 180 GLN A O 1
ATOM 1401 N N . ILE A 1 181 ? 8.374 1.491 -10.470 1.00 95.69 181 ILE A N 1
ATOM 1402 C CA . ILE A 1 181 ? 9.703 1.087 -10.959 1.00 95.69 181 ILE A CA 1
ATOM 1403 C C . ILE A 1 181 ? 10.014 -0.380 -10.628 1.00 95.69 181 ILE A C 1
ATOM 1405 O O . ILE A 1 181 ? 10.586 -1.087 -11.455 1.00 95.69 181 ILE A O 1
ATOM 1409 N N . TYR A 1 182 ? 9.678 -0.855 -9.424 1.00 95.25 182 TYR A N 1
ATOM 1410 C CA . TYR A 1 182 ? 10.241 -2.117 -8.931 1.00 95.25 182 TYR A CA 1
ATOM 1411 C C . TYR A 1 182 ? 9.327 -2.930 -8.017 1.00 95.25 182 TYR A C 1
ATOM 1413 O O . TYR A 1 182 ? 9.232 -4.141 -8.197 1.00 95.25 182 TYR A O 1
ATOM 1421 N N . PHE A 1 183 ? 8.720 -2.302 -7.008 1.00 95.38 183 PHE A N 1
ATOM 1422 C CA . PHE A 1 183 ? 8.239 -3.033 -5.834 1.00 95.38 183 PHE A CA 1
ATOM 1423 C C . PHE A 1 183 ? 6.971 -3.846 -6.110 1.00 95.38 183 PHE A C 1
ATOM 1425 O O . PHE A 1 183 ? 6.909 -5.014 -5.727 1.00 95.38 183 PHE A O 1
ATOM 1432 N N . ALA A 1 184 ? 6.012 -3.261 -6.827 1.00 96.44 184 ALA A N 1
ATOM 1433 C CA . ALA A 1 184 ? 4.782 -3.945 -7.187 1.00 96.44 184 ALA A CA 1
ATOM 1434 C C . ALA A 1 184 ? 5.023 -5.043 -8.224 1.00 96.44 184 ALA A C 1
ATOM 1436 O O . ALA A 1 184 ? 5.962 -4.990 -9.038 1.00 96.44 184 ALA A O 1
ATOM 1437 N N . ARG A 1 185 ? 4.134 -6.030 -8.252 1.00 96.31 185 ARG A N 1
ATOM 1438 C CA . ARG A 1 185 ? 4.145 -7.020 -9.320 1.00 96.31 185 ARG A CA 1
ATOM 1439 C C . ARG A 1 185 ? 3.843 -6.351 -10.668 1.00 96.31 185 ARG A C 1
ATOM 1441 O O . ARG A 1 185 ? 3.075 -5.394 -10.726 1.00 96.31 185 ARG A O 1
ATOM 1448 N N . PRO A 1 186 ? 4.444 -6.828 -11.772 1.00 95.56 186 PRO A N 1
ATOM 1449 C CA . PRO A 1 186 ? 4.203 -6.239 -13.088 1.00 95.56 186 PRO A CA 1
ATOM 1450 C C . PRO A 1 186 ? 2.740 -6.323 -13.547 1.00 95.56 186 PRO A C 1
ATOM 1452 O O . PRO A 1 186 ? 2.308 -5.484 -14.330 1.00 95.56 186 PRO A O 1
ATOM 1455 N N . ASP A 1 187 ? 1.991 -7.317 -13.071 1.00 96.50 187 ASP A N 1
ATOM 1456 C CA . ASP A 1 187 ? 0.574 -7.520 -13.377 1.00 96.50 187 ASP A CA 1
ATOM 1457 C C . ASP A 1 187 ? -0.380 -6.688 -12.500 1.00 96.50 187 ASP A C 1
ATOM 1459 O O . ASP A 1 187 ? -1.592 -6.795 -12.640 1.00 96.50 187 ASP A O 1
ATOM 1463 N N . SER A 1 188 ? 0.144 -5.821 -11.631 1.00 97.75 188 SER A N 1
ATOM 1464 C CA . SER A 1 188 ? -0.662 -4.900 -10.829 1.00 97.75 188 SER A CA 1
ATOM 1465 C C . SER A 1 188 ? -1.029 -3.632 -11.607 1.00 97.75 188 SER A C 1
ATOM 1467 O O . SER A 1 188 ? -0.189 -3.037 -12.289 1.00 97.75 188 SER A O 1
ATOM 1469 N N . ILE A 1 189 ? -2.274 -3.183 -11.455 1.00 97.00 189 ILE A N 1
ATOM 1470 C CA . ILE A 1 189 ? -2.756 -1.865 -11.873 1.00 97.00 189 ILE A CA 1
ATOM 1471 C C . ILE A 1 189 ? -2.420 -0.876 -10.757 1.00 97.00 189 ILE A C 1
ATOM 1473 O O . ILE A 1 189 ? -2.785 -1.087 -9.600 1.00 97.00 189 ILE A O 1
ATOM 1477 N N . LEU A 1 190 ? -1.700 0.182 -11.113 1.00 94.31 190 LEU A N 1
ATOM 1478 C CA . LEU A 1 190 ? -1.243 1.232 -10.215 1.00 94.31 190 LEU A CA 1
ATOM 1479 C C . LEU A 1 190 ? -1.444 2.586 -10.890 1.00 94.31 190 LEU A C 1
ATOM 1481 O O . LEU A 1 190 ? -0.906 2.801 -11.981 1.00 94.31 190 LEU A O 1
ATOM 1485 N N . ASP A 1 191 ? -2.159 3.495 -10.234 1.00 90.94 191 ASP A N 1
ATOM 1486 C CA . ASP A 1 191 ? -2.526 4.800 -10.796 1.00 90.94 191 ASP A CA 1
ATOM 1487 C C . ASP A 1 191 ? -3.192 4.649 -12.180 1.00 90.94 191 ASP A C 1
ATOM 1489 O O . ASP A 1 191 ? -2.782 5.222 -13.192 1.00 90.94 191 ASP A O 1
ATOM 1493 N N . GLY A 1 192 ? -4.158 3.726 -12.249 1.00 91.50 192 GLY A N 1
ATOM 1494 C CA . GLY A 1 192 ? -4.917 3.410 -13.465 1.00 91.50 192 GLY A CA 1
ATOM 1495 C C . GLY A 1 192 ? -4.132 2.752 -14.611 1.00 91.50 192 GLY A C 1
ATOM 1496 O O . GLY A 1 192 ? -4.695 2.549 -15.686 1.00 91.50 192 GLY A O 1
ATOM 1497 N N . SER A 1 193 ? -2.855 2.404 -14.423 1.00 93.88 193 SER A N 1
ATOM 1498 C CA . SER A 1 193 ? -2.004 1.816 -15.468 1.00 93.88 193 SER A CA 1
ATOM 1499 C C . SER A 1 193 ? -1.361 0.504 -15.027 1.00 93.88 193 SER A C 1
ATOM 1501 O O . SER A 1 193 ? -0.959 0.351 -13.876 1.00 93.88 193 SER A O 1
ATOM 1503 N N . LEU A 1 194 ? -1.199 -0.438 -15.960 1.00 96.69 194 LEU A N 1
ATOM 1504 C CA . LEU A 1 194 ? -0.477 -1.681 -15.693 1.00 96.69 194 LEU A CA 1
ATOM 1505 C C . LEU A 1 194 ? 1.006 -1.385 -15.424 1.00 96.69 194 LEU A C 1
ATOM 1507 O O . LEU A 1 194 ? 1.689 -0.778 -16.257 1.00 96.69 194 LEU A O 1
ATOM 1511 N N . ALA A 1 195 ? 1.531 -1.862 -14.294 1.00 97.25 195 ALA A N 1
ATOM 1512 C CA . ALA A 1 195 ? 2.927 -1.652 -13.917 1.00 97.25 195 ALA A CA 1
ATOM 1513 C C . ALA A 1 195 ? 3.898 -2.168 -14.998 1.00 97.25 195 ALA A C 1
ATOM 1515 O O . ALA A 1 195 ? 4.900 -1.518 -15.295 1.00 97.25 195 ALA A O 1
ATOM 1516 N N . TYR A 1 196 ? 3.588 -3.299 -15.643 1.00 97.56 196 TYR A N 1
ATOM 1517 C CA . TYR A 1 196 ? 4.367 -3.838 -16.761 1.00 97.56 196 TYR A CA 1
ATOM 1518 C C . TYR A 1 196 ? 4.504 -2.839 -17.921 1.00 97.56 196 TYR A C 1
ATOM 1520 O O . TYR A 1 196 ? 5.614 -2.599 -18.398 1.00 97.56 196 TYR A O 1
ATOM 1528 N N . GLU A 1 197 ? 3.403 -2.213 -18.347 1.00 97.31 197 GLU A N 1
ATOM 1529 C CA . GLU A 1 197 ? 3.425 -1.231 -19.437 1.00 97.31 197 GLU A CA 1
ATOM 1530 C C . GLU A 1 197 ? 4.216 0.018 -19.060 1.00 97.31 197 GLU A C 1
ATOM 1532 O O . GLU A 1 197 ? 5.007 0.517 -19.861 1.00 97.31 197 GLU A O 1
ATOM 1537 N N . ASN A 1 198 ? 4.047 0.509 -17.831 1.00 97.25 198 ASN A N 1
ATOM 1538 C CA . ASN A 1 198 ? 4.812 1.651 -17.340 1.00 97.25 198 ASN A CA 1
ATOM 1539 C C . ASN A 1 198 ? 6.317 1.365 -17.356 1.00 97.25 198 ASN A C 1
ATOM 1541 O O . ASN A 1 198 ? 7.095 2.193 -17.829 1.00 97.25 198 ASN A O 1
ATOM 1545 N N . ARG A 1 199 ? 6.733 0.163 -16.949 1.00 98.31 199 ARG A N 1
ATOM 1546 C CA . ARG A 1 199 ? 8.137 -0.272 -16.995 1.00 98.31 199 ARG A CA 1
ATOM 1547 C C . ARG A 1 199 ? 8.666 -0.402 -18.426 1.00 98.31 199 ARG A C 1
ATOM 1549 O O . ARG A 1 199 ? 9.794 0.010 -18.695 1.00 98.31 199 ARG A O 1
ATOM 1556 N N . MET A 1 200 ? 7.856 -0.889 -19.371 1.00 98.38 200 MET A N 1
ATOM 1557 C CA . MET A 1 200 ? 8.221 -0.862 -20.795 1.00 98.38 200 MET A CA 1
ATOM 1558 C C . MET A 1 200 ? 8.413 0.571 -21.309 1.00 98.38 200 MET A C 1
ATOM 1560 O O . MET A 1 200 ? 9.402 0.855 -21.986 1.00 98.38 200 MET A O 1
ATOM 1564 N N . ARG A 1 201 ? 7.510 1.498 -20.959 1.00 98.25 201 ARG A N 1
ATOM 1565 C CA . ARG A 1 201 ? 7.634 2.921 -21.325 1.00 98.25 201 ARG A CA 1
ATOM 1566 C C . ARG A 1 201 ? 8.913 3.533 -20.752 1.00 98.25 201 ARG A C 1
ATOM 1568 O O . ARG A 1 201 ? 9.613 4.231 -21.479 1.00 98.25 201 ARG A O 1
ATOM 1575 N N . MET A 1 202 ? 9.256 3.227 -19.498 1.00 98.19 202 MET A N 1
ATOM 1576 C CA . MET A 1 202 ? 10.518 3.654 -18.877 1.00 98.19 202 MET A CA 1
ATOM 1577 C C . MET A 1 202 ? 11.737 3.147 -19.661 1.00 98.19 202 MET A C 1
ATOM 1579 O O . MET A 1 202 ? 12.648 3.921 -19.939 1.00 98.19 202 MET A O 1
ATOM 1583 N N . GLY A 1 203 ? 11.737 1.878 -20.083 1.00 98.25 203 GLY A N 1
ATOM 1584 C CA . GLY A 1 203 ? 12.794 1.318 -20.932 1.00 98.25 203 GLY A CA 1
ATOM 1585 C C . GLY A 1 203 ? 12.929 2.024 -22.283 1.00 98.25 203 GLY A C 1
ATOM 1586 O O . GLY A 1 203 ? 14.032 2.361 -22.709 1.00 98.25 203 GLY A O 1
ATOM 1587 N N . ALA A 1 204 ? 11.801 2.318 -22.931 1.00 98.56 204 ALA A N 1
ATOM 1588 C CA . ALA A 1 204 ? 11.782 3.061 -24.187 1.00 98.56 204 ALA A CA 1
ATOM 1589 C C . ALA A 1 204 ? 12.318 4.495 -24.030 1.00 98.56 204 ALA A C 1
ATOM 1591 O O . ALA A 1 204 ? 13.016 4.996 -24.912 1.00 98.56 204 ALA A O 1
ATOM 1592 N N . ILE A 1 205 ? 12.004 5.162 -22.915 1.00 98.50 205 ILE A N 1
ATOM 1593 C CA . ILE A 1 205 ? 12.545 6.487 -22.582 1.00 98.50 205 ILE A CA 1
ATOM 1594 C C . ILE A 1 205 ? 14.057 6.404 -22.356 1.00 98.50 205 ILE A C 1
ATOM 1596 O O . ILE A 1 205 ? 14.784 7.216 -22.918 1.00 98.50 205 ILE A O 1
ATOM 1600 N N . ALA A 1 206 ? 14.541 5.392 -21.631 1.00 98.06 206 ALA A N 1
ATOM 1601 C CA . ALA A 1 206 ? 15.970 5.218 -21.379 1.00 98.06 206 ALA A CA 1
ATOM 1602 C C . ALA A 1 206 ? 16.789 5.110 -22.679 1.00 98.06 206 ALA A C 1
ATOM 1604 O O . ALA A 1 206 ? 17.855 5.716 -22.771 1.00 98.06 206 ALA A O 1
ATOM 1605 N N . TYR A 1 207 ? 16.277 4.414 -23.703 1.00 98.19 207 TYR A N 1
ATOM 1606 C CA . TYR A 1 207 ? 16.904 4.401 -25.032 1.00 98.19 207 TYR A CA 1
ATOM 1607 C C . TYR A 1 207 ? 16.867 5.775 -25.710 1.00 98.19 207 TYR A C 1
ATOM 1609 O O . TYR A 1 207 ? 17.871 6.216 -26.255 1.00 98.19 207 TYR A O 1
ATOM 1617 N N . LYS A 1 208 ? 15.726 6.476 -25.675 1.00 97.75 208 LYS A N 1
ATOM 1618 C CA . LYS A 1 208 ? 15.604 7.809 -26.292 1.00 97.75 208 LYS A CA 1
ATOM 1619 C C . LYS A 1 208 ? 16.569 8.824 -25.685 1.00 97.75 208 LYS A C 1
ATOM 1621 O O . LYS A 1 208 ? 17.090 9.667 -26.406 1.00 97.75 208 LYS A O 1
ATOM 1626 N N . GLU A 1 209 ? 16.771 8.760 -24.373 1.00 98.19 209 GLU A N 1
ATOM 1627 C CA . GLU A 1 209 ? 17.695 9.641 -23.661 1.00 98.19 209 GLU A CA 1
ATOM 1628 C C . GLU A 1 209 ? 19.156 9.236 -23.877 1.00 98.19 209 GLU A C 1
ATOM 1630 O O . GLU A 1 209 ? 20.026 10.100 -23.946 1.00 98.19 209 GLU A O 1
ATOM 1635 N N . ASN A 1 210 ? 19.427 7.932 -23.989 1.00 97.00 210 ASN A N 1
ATOM 1636 C CA . ASN A 1 210 ? 20.774 7.377 -24.096 1.00 97.00 210 ASN A CA 1
ATOM 1637 C C . ASN A 1 210 ? 20.808 6.236 -25.132 1.00 97.00 210 ASN A C 1
ATOM 1639 O O . ASN A 1 210 ? 20.832 5.055 -24.756 1.00 97.00 210 ASN A O 1
ATOM 1643 N N . PRO A 1 211 ? 20.786 6.565 -26.436 1.00 96.38 211 PRO A N 1
ATOM 1644 C CA . PRO A 1 211 ? 20.823 5.561 -27.486 1.00 96.38 211 PRO A CA 1
ATOM 1645 C C . PRO A 1 211 ? 22.203 4.910 -27.543 1.00 96.38 211 PRO A C 1
ATOM 1647 O O . PRO A 1 211 ? 23.232 5.578 -27.432 1.00 96.38 211 PRO A O 1
ATOM 1650 N N . VAL A 1 212 ? 22.218 3.594 -27.730 1.00 95.06 212 VAL A N 1
ATOM 1651 C CA . VAL A 1 212 ? 23.440 2.796 -27.847 1.00 95.06 212 VAL A CA 1
ATOM 1652 C C . VAL A 1 212 ? 23.282 1.839 -29.020 1.00 95.06 212 VAL A C 1
ATOM 1654 O O . VAL A 1 212 ? 22.248 1.187 -29.153 1.00 95.06 212 VAL A O 1
ATOM 1657 N N . GLU A 1 213 ? 24.314 1.742 -29.856 1.00 95.50 213 GLU A N 1
ATOM 1658 C CA . GLU A 1 213 ? 24.426 0.667 -30.842 1.00 95.50 213 GLU A CA 1
ATOM 1659 C C . GLU A 1 213 ? 24.882 -0.612 -30.134 1.00 95.50 213 GLU A C 1
ATOM 1661 O O . GLU A 1 213 ? 25.943 -0.647 -29.509 1.00 95.50 213 GLU A O 1
ATOM 1666 N N . ALA A 1 214 ? 24.062 -1.658 -30.201 1.00 96.38 214 ALA A N 1
ATOM 1667 C CA . ALA A 1 214 ? 24.357 -2.960 -29.618 1.00 96.38 214 ALA A CA 1
ATOM 1668 C C . ALA A 1 214 ? 23.683 -4.069 -30.432 1.00 96.38 214 ALA A C 1
ATOM 1670 O O . ALA A 1 214 ? 22.654 -3.849 -31.069 1.00 96.38 214 ALA A O 1
ATOM 1671 N N . ASP A 1 215 ? 24.235 -5.278 -30.365 1.00 97.56 215 ASP A N 1
ATOM 1672 C CA . ASP A 1 215 ? 23.686 -6.442 -31.070 1.00 97.56 215 ASP A CA 1
ATOM 1673 C C . ASP A 1 215 ? 22.482 -7.064 -30.346 1.00 97.56 215 ASP A C 1
ATOM 1675 O O . ASP A 1 215 ? 21.679 -7.779 -30.949 1.00 97.56 215 ASP A O 1
ATOM 1679 N N . LEU A 1 216 ? 22.377 -6.839 -29.032 1.00 97.38 216 LEU A N 1
ATOM 1680 C CA . LEU A 1 216 ? 21.436 -7.540 -28.169 1.00 97.38 216 LEU A CA 1
ATOM 1681 C C . LEU A 1 216 ? 21.085 -6.727 -26.921 1.00 97.38 216 LEU A C 1
ATOM 1683 O O . LEU A 1 216 ? 21.961 -6.146 -26.279 1.00 97.38 216 LEU A O 1
ATOM 1687 N N . VAL A 1 217 ? 19.815 -6.772 -26.522 1.00 98.12 217 VAL A N 1
ATOM 1688 C CA . VAL A 1 217 ? 19.338 -6.266 -25.230 1.00 98.12 217 VAL A CA 1
ATOM 1689 C C . VAL A 1 217 ? 18.974 -7.442 -24.329 1.00 98.12 217 VAL A C 1
ATOM 1691 O O . VAL A 1 217 ? 18.183 -8.308 -24.703 1.00 98.12 217 VAL A O 1
ATOM 1694 N N . ILE A 1 218 ? 19.526 -7.454 -23.115 1.00 97.38 218 ILE A N 1
ATOM 1695 C CA . ILE A 1 218 ? 19.254 -8.470 -22.093 1.00 97.38 218 ILE A CA 1
ATOM 1696 C C . ILE A 1 218 ? 18.774 -7.774 -20.819 1.00 97.38 218 ILE A C 1
ATOM 1698 O O . ILE A 1 218 ? 19.380 -6.808 -20.359 1.00 97.38 218 ILE A O 1
ATOM 1702 N N . GLY A 1 219 ? 17.695 -8.287 -20.227 1.00 95.50 219 GLY A N 1
ATOM 1703 C CA . GLY A 1 219 ? 17.251 -7.884 -18.893 1.00 95.50 219 GLY A CA 1
ATOM 1704 C C . GLY A 1 219 ? 17.936 -8.706 -17.803 1.00 95.50 219 GLY A C 1
ATOM 1705 O O . GLY A 1 219 ? 18.142 -9.906 -17.955 1.00 95.50 219 GLY A O 1
ATOM 1706 N N . ILE A 1 220 ? 18.240 -8.077 -16.670 1.00 95.00 220 ILE A N 1
ATOM 1707 C CA . ILE A 1 220 ? 18.548 -8.777 -15.419 1.00 95.00 220 ILE A CA 1
ATOM 1708 C C . ILE A 1 220 ? 17.230 -9.302 -14.816 1.00 95.00 220 ILE A C 1
ATOM 1710 O O . ILE A 1 220 ? 16.371 -8.489 -14.436 1.00 95.00 220 ILE A O 1
ATOM 1714 N N . PRO A 1 221 ? 17.044 -10.629 -14.707 1.00 91.75 221 PRO A N 1
ATOM 1715 C CA . PRO A 1 221 ? 15.807 -11.202 -14.202 1.00 91.75 221 PRO A CA 1
ATOM 1716 C C . PRO A 1 221 ? 15.648 -10.994 -12.683 1.00 91.75 221 PRO A C 1
ATOM 1718 O O . PRO A 1 221 ? 16.607 -11.068 -11.917 1.00 91.75 221 PRO A O 1
ATOM 1721 N N . ASP A 1 222 ? 14.443 -10.767 -12.163 1.00 88.94 222 ASP A N 1
ATOM 1722 C CA . ASP A 1 222 ? 13.160 -10.749 -12.891 1.00 88.94 222 ASP A CA 1
ATOM 1723 C C . ASP A 1 222 ? 12.635 -9.318 -13.133 1.00 88.94 222 ASP A C 1
ATOM 1725 O O . ASP A 1 222 ? 11.793 -9.091 -13.996 1.00 88.94 222 ASP A O 1
ATOM 1729 N N . SER A 1 223 ? 13.120 -8.332 -12.371 1.00 91.19 223 SER A N 1
ATOM 1730 C CA . SER A 1 223 ? 12.511 -6.997 -12.283 1.00 91.19 223 SER A CA 1
ATOM 1731 C C . SER A 1 223 ? 12.745 -6.111 -13.507 1.00 91.19 223 SER A C 1
ATOM 1733 O O . SER A 1 223 ? 11.905 -5.268 -13.829 1.00 91.19 223 SER A O 1
ATOM 1735 N N . SER A 1 224 ? 13.874 -6.274 -14.201 1.00 95.56 224 SER A N 1
ATOM 1736 C CA . SER A 1 224 ? 14.214 -5.419 -15.346 1.00 95.56 224 SER A CA 1
ATOM 1737 C C . SER A 1 224 ? 13.715 -5.959 -16.687 1.00 95.56 224 SER A C 1
ATOM 1739 O O . SER A 1 224 ? 13.765 -5.232 -17.671 1.00 95.56 224 SER A O 1
ATOM 1741 N N . THR A 1 225 ? 13.169 -7.179 -16.733 1.00 95.88 225 THR A N 1
ATOM 1742 C CA . THR A 1 225 ? 12.593 -7.799 -17.939 1.00 95.88 225 THR A CA 1
ATOM 1743 C C . THR A 1 225 ? 11.662 -6.862 -18.727 1.00 95.88 225 THR A C 1
ATOM 1745 O O . THR A 1 225 ? 11.943 -6.640 -19.904 1.00 95.88 225 THR A O 1
ATOM 1748 N N . PRO A 1 226 ? 10.622 -6.230 -18.133 1.00 97.38 226 PRO A N 1
ATOM 1749 C CA . PRO A 1 226 ? 9.771 -5.292 -18.875 1.00 97.38 226 PRO A CA 1
ATOM 1750 C C . PRO A 1 226 ? 10.527 -4.053 -19.372 1.00 97.38 226 PRO A C 1
ATOM 1752 O O . PRO A 1 226 ? 10.291 -3.590 -20.485 1.00 97.3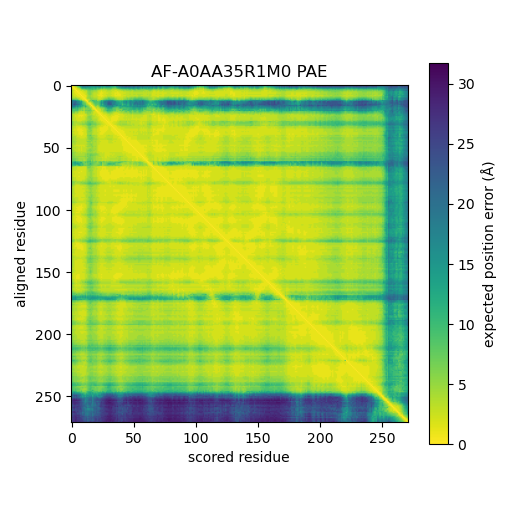8 226 PRO A O 1
ATOM 1755 N N . HIS A 1 227 ? 11.469 -3.529 -18.585 1.00 98.25 227 HIS A N 1
ATOM 1756 C CA . HIS A 1 227 ? 12.283 -2.379 -18.985 1.00 98.25 227 HIS A CA 1
ATOM 1757 C C . HIS A 1 227 ? 13.156 -2.717 -20.197 1.00 98.25 227 HIS A C 1
ATOM 1759 O O . HIS A 1 227 ? 13.181 -1.971 -21.170 1.00 98.25 227 HIS A O 1
ATOM 1765 N N . ALA A 1 228 ? 13.827 -3.869 -20.171 1.00 97.81 228 ALA A N 1
ATOM 1766 C CA . ALA A 1 228 ? 14.653 -4.349 -21.271 1.00 97.81 228 ALA A CA 1
ATOM 1767 C C . ALA A 1 228 ? 13.819 -4.608 -22.532 1.00 97.81 228 ALA A C 1
ATOM 1769 O O . ALA A 1 228 ? 14.223 -4.195 -23.614 1.00 97.81 228 ALA A O 1
ATOM 1770 N N . ALA A 1 229 ? 12.631 -5.204 -22.396 1.00 97.75 229 ALA A N 1
ATOM 1771 C CA . ALA A 1 229 ? 11.710 -5.395 -23.514 1.00 97.75 229 ALA A CA 1
ATOM 1772 C C . ALA A 1 229 ? 11.293 -4.055 -24.149 1.00 97.75 229 ALA A C 1
ATOM 1774 O O . ALA A 1 229 ? 11.308 -3.913 -25.371 1.00 97.75 229 ALA A O 1
ATOM 1775 N N . GLY A 1 230 ? 10.974 -3.049 -23.327 1.00 98.19 230 GLY A N 1
ATOM 1776 C CA . GLY A 1 230 ? 10.654 -1.701 -23.797 1.00 98.19 230 GLY A CA 1
ATOM 1777 C C . GLY A 1 230 ? 11.833 -0.983 -24.460 1.00 98.19 230 GLY A C 1
ATOM 1778 O O . GLY A 1 230 ? 11.657 -0.348 -25.499 1.00 98.19 230 GLY A O 1
ATOM 1779 N N . TYR A 1 231 ? 13.038 -1.120 -23.897 1.00 98.56 231 TYR A N 1
ATOM 1780 C CA . TYR A 1 231 ? 14.272 -0.584 -24.476 1.00 98.56 231 TYR A CA 1
ATOM 1781 C C . TYR A 1 231 ? 14.550 -1.214 -25.844 1.00 98.56 231 TYR A C 1
ATOM 1783 O O . TYR A 1 231 ? 14.739 -0.492 -26.817 1.00 98.56 231 TYR A O 1
ATOM 1791 N N . ALA A 1 232 ? 14.517 -2.548 -25.944 1.00 98.19 232 ALA A N 1
ATOM 1792 C CA . ALA A 1 232 ? 14.796 -3.272 -27.184 1.00 98.19 232 ALA A CA 1
ATOM 1793 C C . ALA A 1 232 ? 13.796 -2.913 -28.293 1.00 98.19 232 ALA A C 1
ATOM 1795 O O . ALA A 1 232 ? 14.193 -2.640 -29.425 1.00 98.19 232 ALA A O 1
ATOM 1796 N N . ALA A 1 233 ? 12.506 -2.824 -27.943 1.00 97.94 233 ALA A N 1
ATOM 1797 C CA . ALA A 1 233 ? 11.457 -2.405 -28.866 1.00 97.94 233 ALA A CA 1
ATOM 1798 C C . ALA A 1 233 ? 11.673 -0.973 -29.387 1.00 97.94 233 ALA A C 1
ATOM 1800 O O . ALA A 1 233 ? 11.498 -0.724 -30.577 1.00 97.94 233 ALA A O 1
ATOM 1801 N N . ALA A 1 234 ? 12.076 -0.036 -28.523 1.00 98.19 234 ALA A N 1
ATOM 1802 C CA . ALA A 1 234 ? 12.363 1.341 -28.925 1.00 98.19 234 ALA A CA 1
ATOM 1803 C C . ALA A 1 234 ? 13.662 1.474 -29.737 1.00 98.19 234 ALA A C 1
ATOM 1805 O O . ALA A 1 234 ? 13.735 2.312 -30.634 1.00 98.19 234 ALA A O 1
ATOM 1806 N N . ALA A 1 235 ? 14.663 0.649 -29.426 1.00 97.69 235 ALA A N 1
ATOM 1807 C CA . ALA A 1 235 ? 15.958 0.628 -30.093 1.00 97.69 235 ALA A CA 1
ATOM 1808 C C . ALA A 1 235 ? 15.953 -0.131 -31.427 1.00 97.69 235 ALA A C 1
ATOM 1810 O O . ALA A 1 235 ? 16.887 0.009 -32.211 1.00 97.69 235 ALA A O 1
ATOM 1811 N N . ASN A 1 236 ? 14.915 -0.935 -31.687 1.00 97.38 236 ASN A N 1
ATOM 1812 C CA . ASN A 1 236 ? 14.886 -1.917 -32.771 1.00 97.38 236 ASN A CA 1
ATOM 1813 C C . ASN A 1 236 ? 16.090 -2.886 -32.717 1.00 97.38 236 ASN A C 1
ATOM 1815 O O . ASN A 1 236 ? 16.655 -3.261 -33.744 1.00 97.38 236 ASN A O 1
ATOM 1819 N N . ILE A 1 237 ? 16.479 -3.279 -31.499 1.00 98.00 237 ILE A N 1
ATOM 1820 C CA . ILE A 1 237 ? 17.537 -4.259 -31.218 1.00 98.00 237 ILE A CA 1
ATOM 1821 C C . ILE A 1 237 ? 16.864 -5.544 -30.717 1.00 98.00 237 ILE A C 1
ATOM 1823 O O . ILE A 1 237 ? 15.905 -5.455 -29.943 1.00 98.00 237 ILE A O 1
ATOM 1827 N N . PRO A 1 238 ? 17.322 -6.745 -31.114 1.00 97.69 238 PRO A N 1
ATOM 1828 C CA . PRO A 1 238 ? 16.782 -7.991 -30.586 1.00 97.69 238 PRO A CA 1
ATOM 1829 C C . PRO A 1 238 ? 16.835 -8.054 -29.052 1.00 97.69 238 PRO A C 1
ATOM 1831 O O . PRO A 1 238 ? 17.844 -7.720 -28.429 1.00 97.69 238 PRO A O 1
ATOM 1834 N N . TYR A 1 239 ? 15.747 -8.523 -28.442 1.00 97.12 239 TYR A N 1
ATOM 1835 C CA . TYR A 1 239 ? 15.701 -8.881 -27.024 1.00 97.12 239 TYR A CA 1
ATOM 1836 C C . TYR A 1 239 ? 15.984 -10.376 -26.851 1.00 97.12 239 TYR A C 1
ATOM 1838 O O . TYR A 1 239 ? 15.461 -11.193 -27.611 1.00 97.12 239 TYR A O 1
ATOM 1846 N N . SER A 1 240 ? 16.770 -10.744 -25.838 1.00 95.19 240 SER A N 1
ATOM 1847 C CA . SER A 1 240 ? 16.987 -12.146 -25.468 1.00 95.19 240 SER A CA 1
ATOM 1848 C C . SER A 1 240 ? 17.168 -12.334 -23.963 1.00 95.19 240 SER A C 1
ATOM 1850 O O . SER A 1 240 ? 17.627 -11.446 -23.240 1.00 95.19 240 SER A O 1
ATOM 1852 N N . GLU A 1 241 ? 16.844 -13.535 -23.491 1.00 91.75 241 GLU A N 1
ATOM 1853 C CA . GLU A 1 241 ? 17.112 -13.985 -22.129 1.00 91.75 241 GLU A CA 1
ATOM 1854 C C . GLU A 1 241 ? 18.558 -14.491 -22.016 1.00 91.75 241 GLU A C 1
ATOM 1856 O O . GLU A 1 241 ? 18.831 -15.687 -22.030 1.00 91.75 241 GLU A O 1
ATOM 1861 N N . GLY A 1 242 ? 19.516 -13.569 -21.908 1.00 91.38 242 GLY A N 1
ATOM 1862 C CA . GLY A 1 242 ? 20.925 -13.930 -21.689 1.00 91.38 242 GLY A CA 1
ATOM 1863 C C . GLY A 1 242 ? 21.255 -14.322 -20.244 1.00 91.38 242 GLY A C 1
ATOM 1864 O O . GLY A 1 242 ? 22.319 -14.879 -19.980 1.00 91.38 242 GLY A O 1
ATOM 1865 N N . LEU A 1 243 ? 20.358 -14.025 -19.299 1.00 92.12 243 LEU A N 1
ATOM 1866 C CA . LEU A 1 243 ? 20.518 -14.289 -17.873 1.00 92.12 243 LEU A CA 1
ATOM 1867 C C . LEU A 1 243 ? 19.299 -15.037 -17.340 1.00 92.12 243 LEU A C 1
ATOM 1869 O O . LEU A 1 243 ? 18.165 -14.630 -17.582 1.00 92.12 243 LEU A O 1
ATOM 1873 N N . VAL A 1 244 ? 19.536 -16.082 -16.545 1.00 88.00 244 VAL A N 1
ATOM 1874 C CA . VAL A 1 244 ? 18.474 -16.835 -15.868 1.00 88.00 244 VAL A CA 1
ATOM 1875 C C . VAL A 1 244 ? 18.722 -16.837 -14.370 1.00 88.00 244 VAL A C 1
ATOM 1877 O O . VAL A 1 244 ? 19.771 -17.255 -13.880 1.00 88.00 244 VAL A O 1
ATOM 1880 N N . LYS A 1 245 ? 17.723 -16.376 -13.620 1.00 85.75 245 LYS A N 1
ATOM 1881 C CA . LYS A 1 245 ? 17.749 -16.401 -12.162 1.00 85.75 245 LYS A CA 1
ATOM 1882 C C . LYS A 1 245 ? 17.541 -17.827 -11.662 1.00 85.75 245 LYS A C 1
ATOM 1884 O O . LYS A 1 245 ? 16.539 -18.466 -11.985 1.00 85.75 245 LYS A O 1
ATOM 1889 N N . ASN A 1 246 ? 18.432 -18.302 -10.795 1.00 86.12 246 ASN A N 1
ATOM 1890 C CA . ASN A 1 246 ? 18.207 -19.562 -10.096 1.00 86.12 246 ASN A CA 1
ATOM 1891 C C . ASN A 1 246 ? 17.075 -19.399 -9.065 1.00 86.12 246 ASN A C 1
ATOM 1893 O O . ASN A 1 246 ? 17.243 -18.765 -8.022 1.00 86.12 246 ASN A O 1
ATOM 1897 N N . ARG A 1 247 ? 15.912 -19.990 -9.358 1.00 82.81 247 ARG A N 1
ATOM 1898 C CA . ARG A 1 247 ? 14.697 -19.898 -8.528 1.00 82.81 247 ARG A CA 1
ATOM 1899 C C . ARG A 1 247 ? 14.759 -20.726 -7.238 1.00 82.81 247 ARG A C 1
ATOM 1901 O O . ARG A 1 247 ? 13.890 -20.568 -6.387 1.00 82.81 247 ARG A O 1
ATOM 1908 N N . TYR A 1 248 ? 15.772 -21.579 -7.079 1.00 80.56 248 TYR A N 1
ATOM 1909 C CA . TYR A 1 248 ? 15.923 -22.486 -5.936 1.00 80.56 248 TYR A CA 1
ATOM 1910 C C . TYR A 1 248 ? 16.907 -21.977 -4.873 1.00 80.56 248 TYR A C 1
ATOM 1912 O O . TYR A 1 248 ? 17.146 -22.654 -3.874 1.00 80.56 248 TYR A O 1
ATOM 1920 N N . VAL A 1 249 ? 17.482 -20.785 -5.059 1.00 71.12 249 VAL A N 1
ATOM 1921 C CA . VAL A 1 249 ? 18.419 -20.192 -4.098 1.00 71.12 249 VAL A CA 1
ATOM 1922 C C . VAL A 1 249 ? 17.641 -19.398 -3.045 1.00 71.12 249 VAL A C 1
ATOM 1924 O O . VAL A 1 249 ? 16.932 -18.442 -3.357 1.00 71.12 249 VAL A O 1
ATOM 1927 N N . GLY A 1 250 ? 17.768 -19.800 -1.775 1.00 62.25 250 GLY A N 1
ATOM 1928 C CA . GLY A 1 250 ? 17.277 -19.027 -0.628 1.00 62.25 250 GLY A CA 1
ATOM 1929 C C . GLY A 1 250 ? 18.091 -17.744 -0.402 1.00 62.25 250 GLY A C 1
ATOM 1930 O O . GLY A 1 250 ? 19.092 -17.505 -1.069 1.00 62.25 250 GLY A O 1
ATOM 1931 N N . ARG A 1 251 ? 17.698 -16.896 0.560 1.00 57.69 251 ARG A N 1
ATOM 1932 C CA . ARG A 1 251 ? 18.429 -15.643 0.847 1.00 57.69 251 ARG A CA 1
ATOM 1933 C C . ARG A 1 251 ? 19.900 -15.937 1.181 1.00 57.69 251 ARG A C 1
ATOM 1935 O O . ARG A 1 251 ? 20.207 -16.477 2.239 1.00 57.69 251 ARG A O 1
ATOM 1942 N N . THR A 1 252 ? 20.805 -15.522 0.301 1.00 51.81 252 THR A N 1
ATOM 1943 C CA . THR A 1 252 ? 22.263 -15.727 0.404 1.00 51.81 252 THR A CA 1
ATOM 1944 C C . THR A 1 252 ? 22.914 -14.889 1.507 1.00 51.81 252 THR A C 1
ATOM 1946 O O . THR A 1 252 ? 24.037 -15.161 1.917 1.00 51.81 252 THR A O 1
ATOM 1949 N N . PHE A 1 253 ? 22.185 -13.913 2.058 1.00 44.09 253 PHE A N 1
ATOM 1950 C CA . PHE A 1 253 ? 22.632 -13.036 3.147 1.00 44.09 253 PHE A CA 1
ATOM 1951 C C . PHE A 1 253 ? 22.862 -13.752 4.497 1.00 44.09 253 PHE A C 1
ATOM 1953 O O . PHE A 1 253 ? 23.380 -13.138 5.423 1.00 44.09 253 PHE A O 1
ATOM 1960 N N . ILE A 1 254 ? 22.479 -15.032 4.622 1.00 42.75 254 ILE A N 1
ATOM 1961 C CA . ILE A 1 254 ? 22.695 -15.879 5.817 1.00 42.75 254 ILE A CA 1
ATOM 1962 C C . ILE A 1 254 ? 23.893 -16.834 5.605 1.00 42.75 254 ILE A C 1
ATOM 1964 O O . ILE A 1 254 ? 24.067 -17.807 6.330 1.00 42.75 254 ILE A O 1
ATOM 1968 N N . GLN A 1 255 ? 24.729 -16.602 4.590 1.00 46.41 255 GLN A N 1
ATOM 1969 C CA . GLN A 1 255 ? 25.950 -17.382 4.377 1.00 46.41 255 GLN A CA 1
ATOM 1970 C C . GLN A 1 255 ? 27.090 -16.767 5.219 1.00 46.41 255 GLN A C 1
ATOM 1972 O O . GLN A 1 255 ? 27.427 -15.599 5.008 1.00 46.41 255 GLN A O 1
ATOM 1977 N N . PRO A 1 256 ? 27.671 -17.504 6.189 1.00 45.66 256 PRO A N 1
ATOM 1978 C CA . PRO A 1 256 ? 28.691 -16.972 7.099 1.00 45.66 256 PRO A CA 1
ATOM 1979 C C . PRO A 1 256 ? 30.023 -16.657 6.400 1.00 45.66 256 PRO A C 1
ATOM 1981 O O . PRO A 1 256 ? 30.791 -15.832 6.888 1.00 45.66 256 PRO A O 1
ATOM 1984 N N . ASP A 1 257 ? 30.280 -17.272 5.247 1.00 61.03 257 ASP A N 1
ATOM 1985 C CA . ASP A 1 257 ? 31.523 -17.135 4.493 1.00 61.03 257 ASP A CA 1
ATOM 1986 C C . ASP A 1 257 ? 31.362 -16.160 3.310 1.00 61.03 257 ASP A C 1
ATOM 1988 O O . ASP A 1 257 ? 30.354 -16.165 2.597 1.00 61.03 257 ASP A O 1
ATOM 1992 N N . GLN A 1 258 ? 32.357 -15.294 3.108 1.00 57.47 258 GLN A N 1
ATOM 1993 C CA . GLN A 1 258 ? 32.446 -14.372 1.973 1.00 57.47 258 GLN A CA 1
ATOM 1994 C C . GLN A 1 258 ? 32.571 -15.129 0.639 1.00 57.47 258 GLN A C 1
ATOM 1996 O O . GLN A 1 258 ? 31.901 -14.770 -0.328 1.00 57.47 258 GLN A O 1
ATOM 2001 N N . TYR A 1 259 ? 33.314 -16.238 0.616 1.00 64.19 259 TYR A N 1
ATOM 2002 C CA . TYR A 1 259 ? 33.474 -17.092 -0.563 1.00 64.19 259 TYR A CA 1
ATOM 2003 C C . TYR A 1 259 ? 32.139 -17.701 -1.016 1.00 64.19 259 TYR A C 1
ATOM 2005 O O . TYR A 1 259 ? 31.808 -17.721 -2.201 1.00 64.19 259 TYR A O 1
ATOM 2013 N N . MET A 1 260 ? 31.312 -18.131 -0.060 1.00 55.16 260 MET A N 1
ATOM 2014 C CA . MET A 1 260 ? 29.993 -18.706 -0.346 1.00 55.16 260 MET A CA 1
ATOM 2015 C C . MET A 1 260 ? 28.978 -17.648 -0.805 1.00 55.16 260 MET A C 1
ATOM 2017 O O . MET A 1 260 ? 28.068 -17.961 -1.575 1.00 55.16 260 MET A O 1
ATOM 2021 N N . ARG A 1 261 ? 29.137 -16.386 -0.380 1.00 58.50 261 ARG A N 1
ATOM 2022 C CA . ARG A 1 261 ? 28.348 -15.257 -0.903 1.00 58.50 261 ARG A CA 1
ATOM 2023 C C . ARG A 1 261 ? 28.700 -14.953 -2.355 1.00 58.50 261 ARG A C 1
ATOM 2025 O O . ARG A 1 261 ? 27.789 -14.772 -3.158 1.00 58.50 261 ARG A O 1
ATOM 2032 N N . GLU A 1 262 ? 29.986 -14.974 -2.690 1.00 60.72 262 GLU A N 1
ATOM 2033 C CA . GLU A 1 262 ? 30.481 -14.763 -4.054 1.00 60.72 262 GLU A CA 1
ATOM 2034 C C . GLU A 1 262 ? 30.022 -15.878 -5.004 1.00 60.72 262 GLU A C 1
ATOM 2036 O O . GLU A 1 262 ? 29.494 -15.586 -6.078 1.00 60.72 262 GLU A O 1
ATOM 2041 N N . LEU A 1 263 ? 30.090 -17.142 -4.569 1.00 58.12 263 LEU A N 1
ATOM 2042 C CA . LEU A 1 263 ? 29.580 -18.289 -5.330 1.00 58.12 263 LEU A CA 1
ATOM 2043 C C . LEU A 1 263 ? 28.072 -18.210 -5.588 1.00 58.12 263 LEU A C 1
ATOM 2045 O O . LEU A 1 263 ? 27.613 -18.538 -6.679 1.00 58.12 263 LEU A O 1
ATOM 2049 N N . ALA A 1 264 ? 27.296 -17.754 -4.605 1.00 56.59 264 ALA A N 1
ATOM 2050 C CA . ALA A 1 264 ? 25.850 -17.635 -4.745 1.00 56.59 264 ALA A CA 1
ATOM 2051 C C . ALA A 1 264 ? 25.414 -16.404 -5.566 1.00 56.59 264 ALA A C 1
ATOM 2053 O O . ALA A 1 264 ? 24.306 -16.391 -6.101 1.00 56.59 264 ALA A O 1
ATOM 2054 N N . SER A 1 265 ? 26.276 -15.387 -5.679 1.00 54.19 265 SER A N 1
ATOM 2055 C CA . SER A 1 265 ? 26.125 -14.263 -6.616 1.00 54.19 265 SER A CA 1
ATOM 2056 C C . SER A 1 265 ? 26.690 -14.543 -8.013 1.00 54.19 265 SER A C 1
ATOM 2058 O O . SER A 1 265 ? 26.506 -13.732 -8.919 1.00 54.19 265 SER A O 1
ATOM 2060 N N . GLY A 1 266 ? 27.385 -15.670 -8.186 1.00 50.88 266 GLY A N 1
ATOM 2061 C CA . GLY A 1 266 ? 28.018 -16.052 -9.438 1.00 50.88 266 GLY A CA 1
ATOM 2062 C C . GLY A 1 266 ? 26.986 -16.218 -10.547 1.00 50.88 266 GLY A C 1
ATOM 2063 O O . GLY A 1 266 ? 26.155 -17.125 -10.509 1.00 50.88 266 GLY A O 1
ATOM 2064 N N . LEU A 1 267 ? 27.059 -15.344 -11.552 1.00 47.06 267 LEU A N 1
ATOM 2065 C CA . LEU A 1 267 ? 26.368 -15.509 -12.825 1.00 47.06 267 LEU A CA 1
ATOM 2066 C C . LEU A 1 267 ? 26.842 -16.829 -13.443 1.00 47.06 267 LEU A C 1
ATOM 2068 O O . LEU A 1 267 ? 27.967 -16.929 -13.931 1.00 47.06 267 LEU A O 1
ATOM 2072 N N . SER A 1 268 ? 26.005 -17.863 -13.396 1.00 46.75 268 SER A N 1
ATOM 2073 C CA . SER A 1 268 ? 26.251 -19.071 -14.176 1.00 46.75 268 SER A CA 1
ATOM 2074 C C . SER A 1 268 ? 25.929 -18.723 -15.626 1.00 46.75 268 SER A C 1
ATOM 2076 O O . SER A 1 268 ? 24.761 -18.635 -16.003 1.00 46.75 268 SER A O 1
ATOM 2078 N N . SER A 1 269 ? 26.961 -18.417 -16.415 1.00 38.91 269 SER A N 1
ATOM 2079 C CA . SER A 1 269 ? 26.793 -18.218 -17.850 1.00 38.91 269 SER A CA 1
ATOM 2080 C C . SER A 1 269 ? 26.334 -19.531 -18.477 1.00 38.91 269 SER A C 1
ATOM 2082 O O . SER A 1 269 ? 26.913 -20.590 -18.212 1.00 38.91 269 SER A O 1
ATOM 2084 N N . MET A 1 270 ? 25.291 -19.475 -19.307 1.00 38.00 270 MET A N 1
ATOM 2085 C CA . MET A 1 270 ? 25.024 -20.578 -20.223 1.00 38.00 270 MET A CA 1
ATOM 2086 C C . MET A 1 270 ? 26.215 -20.653 -21.181 1.00 38.00 270 MET A C 1
ATOM 2088 O O . MET A 1 270 ? 26.514 -19.678 -21.871 1.00 38.00 270 MET A O 1
ATOM 2092 N N . ARG A 1 271 ? 26.953 -21.763 -21.125 1.00 34.72 271 ARG A N 1
ATOM 2093 C CA . ARG A 1 271 ? 27.960 -22.118 -22.127 1.00 34.72 271 ARG A CA 1
ATOM 2094 C C . ARG A 1 271 ? 27.290 -22.807 -23.301 1.00 34.72 271 ARG A C 1
ATOM 2096 O O . ARG A 1 271 ? 26.349 -23.587 -23.033 1.00 34.72 271 ARG A O 1
#

Foldseek 3Di:
DDDPDDDAEDDDCDDFDPDPQPHAQDWDAEPVGIKTKDKDWAFPCLVVLVVVCCVPVVDDDDTDGSNVSLRSQLRYPDDDDSLVSLLVSLVVTDTFIWMWMDDRFKIKTWGHLQNAFWKFWWADPNDIDMDSWCVVCVVVVTGTDTIADRQKMWMQGPVGIDIDHHPNRDPHRNYHCCCLQFDPDQCTQDPNDRSLVSLLVQLLVVCVVPPDDDQEFEADPDRNVSSSVSVCVNNVHHYDHQFDDDPPDDDQVPPPDPVSSCVNVDGPGDD